Protein AF-A0A383A5C9-F1 (afdb_monomer)

Foldseek 3Di:
DVLQAAAEEEQALVVLVVVVVVVVVVLVVPDDAQPVDVVRNDDDQFDCLLRYANEDLLAALDDDPPPDDPDPVLVVLLVVLLVLVVQNRNDDDPVSVVVSQVSNLVSLVVNLVVCVVVVDDNVSSVLLSVDRSPPSRDHRHHDDCCSRPVDDQADQEAEDAWDFQDDDDPVVLVVCVVPPQLDAPSPGRVLSVLVSSLVRHGLNHYYHYKAFPVLVPDPSNVRSVVVCVVRHDPPDDDWAQQPPDPPDRGTID

Organism: NCBI:txid408172

pLDDT: mean 86.97, std 11.3, range [39.69, 98.12]

Secondary structure (DSSP, 8-state):
-GGGT--EEES-HHHHHHHHHHHHHHHHHTPPP-TTSGGGGPPPPPP-TTTEEEB-TT---PPP-TTSPPPHHHHHHHHHHHHHHHHHHH--SHHHHHHHHHHHHHHHHHHHHHHHHTT--HHHHHHHHH--TT-TT--BSS--HHHHHS--S-EEEEEE-PPSS----HHHHHHHHHH-TT--TT--HHHHHHHHHHHHEEEEEEEEE--BGGGGT-GGGHHHHHHHHHH--------B-TTSSTT--S-B-

Solvent-accessible surface area (backbone atoms only — not comparable to full-atom values): 14742 Å² total; per-residue (Å²): 120,67,88,83,70,66,73,47,76,35,68,45,38,66,59,44,52,52,48,52,53,52,50,52,53,51,55,60,73,70,56,64,81,32,86,93,36,78,74,34,50,58,74,81,83,67,50,55,49,64,37,44,44,35,16,31,76,88,30,64,74,78,78,73,79,91,79,67,76,82,52,67,70,52,58,51,49,53,54,52,45,44,52,40,51,57,49,34,26,70,42,84,46,73,67,54,39,49,51,32,53,50,52,48,51,52,50,36,46,54,46,22,55,50,38,39,72,73,67,43,57,61,68,62,25,46,53,60,39,67,56,52,65,83,47,71,81,50,60,35,83,38,35,49,51,43,85,61,65,63,39,80,72,47,30,67,63,36,76,47,71,53,58,78,73,50,85,72,56,72,68,54,50,51,49,39,65,76,72,39,83,57,58,48,97,83,51,56,38,37,60,55,46,52,58,50,39,58,72,44,27,22,101,87,31,44,74,48,62,49,39,67,48,58,57,82,71,43,76,82,29,46,50,48,49,50,47,44,63,75,77,48,77,90,87,78,86,60,81,39,55,72,69,77,43,93,96,44,96,55,41,35,50

InterPro domains:
  IPR002052 DNA methylase, N-6 adenine-specific, conserved site [PS00092] (158-164)
  IPR011639 Type II methyltransferase M.TaqI-like domain [PF07669] (4-243)
  IPR029063 S-adenosyl-L-methionine-dependent methyltransferase superfamily [G3DSA:3.40.50.150] (1-253)
  IPR029063 S-adenosyl-L-methionine-dependent methyltransferase superfamily [SSF53335] (2-252)
  IPR050953 N(4)/N(6)-adenine-specific DNA methyltransferase [PTHR33841] (1-253)

Structure (mmCIF, N/CA/C/O backbone):
data_AF-A0A383A5C9-F1
#
_entry.id   AF-A0A383A5C9-F1
#
loop_
_atom_site.group_PDB
_atom_site.id
_atom_site.type_symbol
_atom_site.label_atom_id
_atom_site.label_alt_id
_atom_site.label_comp_id
_atom_site.label_asym_id
_atom_site.label_entity_id
_atom_site.label_seq_id
_atom_site.pdbx_PDB_ins_code
_atom_site.Cartn_x
_atom_site.Cartn_y
_atom_site.Cartn_z
_atom_site.occupancy
_atom_site.B_iso_or_equiv
_atom_site.auth_seq_id
_atom_site.auth_comp_id
_atom_site.auth_asym_id
_atom_site.auth_atom_id
_atom_site.pdbx_PDB_model_num
ATOM 1 N N . MET A 1 1 ? 1.095 -9.887 -18.733 1.00 57.12 1 MET A N 1
ATOM 2 C CA . MET A 1 1 ? 0.085 -10.428 -17.800 1.00 57.12 1 MET A CA 1
ATOM 3 C C . MET A 1 1 ? 0.420 -10.029 -16.364 1.00 57.12 1 MET A C 1
ATOM 5 O O . MET A 1 1 ? -0.318 -9.226 -15.834 1.00 57.12 1 MET A O 1
ATOM 9 N N . ILE A 1 2 ? 1.577 -10.407 -15.799 1.00 68.31 2 ILE A N 1
ATOM 10 C CA . ILE A 1 2 ? 1.991 -10.043 -14.417 1.00 68.31 2 ILE A CA 1
ATOM 11 C C . ILE A 1 2 ? 1.990 -8.535 -14.096 1.00 68.31 2 ILE A C 1
ATOM 13 O O . ILE A 1 2 ? 1.705 -8.158 -12.964 1.00 68.31 2 ILE A O 1
ATOM 17 N N . GLN A 1 3 ? 2.297 -7.679 -15.076 1.00 67.12 3 GLN A N 1
ATOM 18 C CA . GLN A 1 3 ? 2.465 -6.231 -14.892 1.00 67.12 3 GLN A CA 1
ATOM 19 C C . GLN A 1 3 ? 1.302 -5.535 -14.168 1.00 67.12 3 GLN A C 1
ATOM 21 O O . GLN A 1 3 ? 1.528 -4.518 -13.530 1.00 67.12 3 GLN A O 1
ATOM 26 N N . ASN A 1 4 ? 0.083 -6.063 -14.245 1.00 76.62 4 ASN A N 1
AT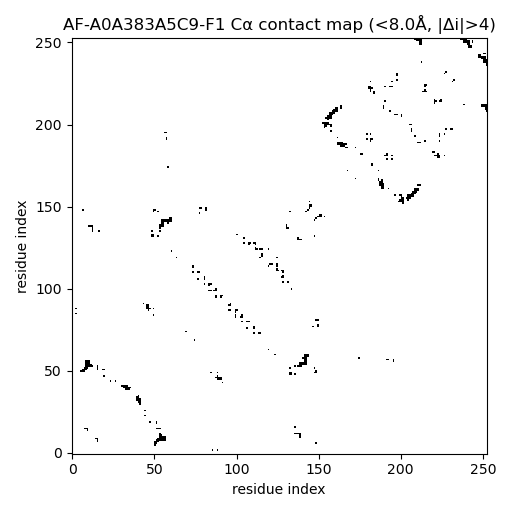OM 27 C CA . ASN A 1 4 ? -1.085 -5.439 -13.622 1.00 76.62 4 ASN A CA 1
ATOM 28 C C . ASN A 1 4 ? -1.718 -6.322 -12.538 1.00 76.62 4 ASN A C 1
ATOM 30 O O . ASN A 1 4 ? -2.847 -6.065 -12.144 1.00 76.62 4 ASN A O 1
ATOM 34 N N . CYS A 1 5 ? -1.034 -7.382 -12.096 1.00 85.56 5 CYS A N 1
ATOM 35 C CA . CYS A 1 5 ? -1.645 -8.411 -11.250 1.00 85.56 5 CYS A CA 1
ATOM 36 C C . CYS A 1 5 ? -1.139 -8.426 -9.810 1.00 85.56 5 CYS A C 1
ATOM 38 O O . CYS A 1 5 ? -1.870 -8.873 -8.936 1.00 85.56 5 CYS A O 1
ATOM 40 N N . LEU A 1 6 ? 0.103 -8.004 -9.556 1.00 90.75 6 LEU A N 1
ATOM 41 C CA . LEU A 1 6 ? 0.693 -8.110 -8.225 1.00 90.75 6 LEU A CA 1
ATOM 42 C C . LEU A 1 6 ? 1.395 -6.820 -7.830 1.00 90.75 6 LEU A C 1
ATOM 44 O O . LEU A 1 6 ? 2.295 -6.350 -8.526 1.00 90.75 6 LEU A O 1
ATOM 48 N N . PHE A 1 7 ? 0.994 -6.309 -6.674 1.00 93.75 7 PHE A N 1
ATOM 49 C CA . PHE A 1 7 ? 1.547 -5.129 -6.035 1.00 93.75 7 PHE A CA 1
ATOM 50 C C . PHE A 1 7 ? 1.803 -5.454 -4.567 1.00 93.75 7 PHE A C 1
ATOM 52 O O . PHE A 1 7 ? 1.142 -6.326 -4.002 1.00 93.75 7 PHE A O 1
ATOM 59 N N . GLY A 1 8 ? 2.769 -4.784 -3.950 1.00 94.12 8 GLY A N 1
ATOM 60 C CA . GLY A 1 8 ? 3.091 -5.020 -2.548 1.00 94.12 8 GLY A CA 1
ATOM 61 C C . GLY A 1 8 ? 3.542 -3.761 -1.836 1.00 94.12 8 GLY A C 1
ATOM 62 O O . GLY A 1 8 ? 4.232 -2.916 -2.408 1.00 94.12 8 GLY A O 1
ATOM 63 N N . VAL A 1 9 ? 3.157 -3.664 -0.571 1.00 95.12 9 VAL A N 1
ATOM 64 C CA . VAL A 1 9 ? 3.534 -2.578 0.324 1.00 95.12 9 VAL A CA 1
ATOM 65 C C . VAL A 1 9 ? 4.006 -3.156 1.649 1.00 95.12 9 VAL A C 1
ATOM 67 O O . VAL A 1 9 ? 3.385 -4.066 2.188 1.00 95.12 9 VAL A O 1
ATOM 70 N N . ASP A 1 10 ? 5.114 -2.631 2.157 1.00 95.56 10 ASP A N 1
ATOM 71 C CA . ASP A 1 10 ? 5.650 -2.956 3.475 1.00 95.56 10 ASP A CA 1
ATOM 72 C C . ASP A 1 10 ? 6.339 -1.713 4.047 1.00 95.56 10 ASP A C 1
ATOM 74 O O . ASP A 1 10 ? 6.849 -0.880 3.297 1.00 95.56 10 ASP A O 1
ATOM 78 N N . ILE A 1 11 ? 6.372 -1.570 5.368 1.00 93.44 11 ILE A N 1
ATOM 79 C CA . ILE A 1 11 ? 7.051 -0.445 6.020 1.00 93.44 11 ILE A CA 1
ATOM 80 C C . ILE A 1 11 ? 8.578 -0.628 6.049 1.00 93.44 11 ILE A C 1
ATOM 82 O O . ILE A 1 11 ? 9.323 0.336 6.216 1.00 93.44 11 ILE A O 1
ATOM 86 N N . GLN A 1 12 ? 9.068 -1.861 5.885 1.00 93.50 12 GLN A N 1
ATOM 87 C CA . GLN A 1 12 ? 10.482 -2.207 5.929 1.00 93.50 12 GLN A CA 1
ATOM 88 C C . GLN A 1 12 ? 11.069 -2.335 4.512 1.00 93.50 12 GLN A C 1
ATOM 90 O O . GLN A 1 12 ? 10.727 -3.274 3.784 1.00 93.50 12 GLN A O 1
ATOM 95 N N . PRO A 1 13 ? 12.056 -1.497 4.131 1.00 93.81 13 PRO A N 1
ATOM 96 C CA . PRO A 1 13 ? 12.705 -1.601 2.821 1.00 93.81 13 PRO A CA 1
ATOM 97 C C . PRO A 1 13 ? 13.293 -2.991 2.536 1.00 93.81 13 PRO A C 1
ATOM 99 O O . PRO A 1 13 ? 13.252 -3.486 1.410 1.00 93.81 13 PRO A O 1
ATOM 102 N N . ILE A 1 14 ? 13.814 -3.658 3.571 1.00 93.81 14 ILE A N 1
ATOM 103 C CA . ILE A 1 14 ? 14.421 -4.991 3.462 1.00 93.81 14 ILE A CA 1
ATOM 104 C C . ILE A 1 14 ? 13.382 -6.039 3.032 1.00 93.81 14 ILE A C 1
ATOM 106 O O . ILE A 1 14 ? 13.683 -6.868 2.171 1.00 93.81 14 ILE A O 1
ATOM 110 N N . ALA A 1 15 ? 12.160 -5.985 3.572 1.00 93.69 15 ALA A N 1
ATOM 111 C CA . ALA A 1 15 ? 11.083 -6.905 3.205 1.00 93.69 15 ALA A CA 1
ATOM 112 C C . ALA A 1 15 ? 10.703 -6.751 1.723 1.00 93.69 15 ALA A C 1
ATOM 114 O O . ALA A 1 15 ? 10.556 -7.748 1.007 1.00 93.69 15 ALA A O 1
ATOM 115 N N . ILE A 1 16 ? 10.662 -5.511 1.224 1.00 94.25 16 ILE A N 1
ATOM 116 C CA . ILE A 1 16 ? 10.448 -5.208 -0.196 1.00 94.25 16 ILE A CA 1
ATOM 117 C C . ILE A 1 16 ? 11.569 -5.780 -1.071 1.00 94.25 16 ILE A C 1
ATOM 119 O O . ILE A 1 16 ? 11.289 -6.413 -2.091 1.00 94.25 16 ILE A O 1
ATOM 123 N N . GLN A 1 17 ? 12.839 -5.630 -0.679 1.00 92.31 17 GLN A N 1
ATOM 124 C CA . GLN A 1 17 ? 13.957 -6.189 -1.453 1.00 92.31 17 GLN A CA 1
ATOM 125 C C . GLN A 1 17 ? 13.926 -7.720 -1.501 1.00 92.31 17 GLN A C 1
ATOM 127 O O . GLN A 1 17 ? 14.094 -8.305 -2.575 1.00 92.31 17 GLN A O 1
ATOM 132 N N . ILE A 1 18 ? 13.656 -8.379 -0.370 1.00 93.75 18 ILE A N 1
ATOM 133 C CA . ILE A 1 18 ? 13.509 -9.841 -0.311 1.00 93.75 18 ILE A CA 1
ATOM 134 C C . ILE A 1 18 ? 12.349 -10.290 -1.202 1.00 93.75 18 ILE A C 1
ATOM 136 O O . ILE A 1 18 ? 12.510 -11.226 -1.988 1.00 93.75 18 ILE A O 1
ATOM 140 N N . THR A 1 19 ? 11.210 -9.601 -1.129 1.00 93.25 19 THR A N 1
ATOM 141 C CA . THR A 1 19 ? 10.028 -9.889 -1.951 1.00 93.25 19 THR A CA 1
ATOM 142 C C . THR A 1 19 ? 10.356 -9.791 -3.435 1.00 93.25 19 THR A C 1
ATOM 144 O O . THR A 1 19 ? 10.072 -10.719 -4.189 1.00 93.25 19 THR A O 1
ATOM 147 N N . ARG A 1 20 ? 11.049 -8.730 -3.859 1.00 91.38 20 ARG A N 1
ATOM 148 C CA . ARG A 1 20 ? 11.484 -8.556 -5.253 1.00 91.38 20 ARG A CA 1
ATOM 149 C C . ARG A 1 20 ? 12.417 -9.672 -5.717 1.00 91.38 20 ARG A C 1
ATOM 151 O O . ARG A 1 20 ? 12.235 -10.191 -6.815 1.00 91.38 20 ARG A O 1
ATOM 158 N N . MET A 1 21 ? 13.395 -10.064 -4.898 1.00 92.06 21 MET A N 1
ATOM 159 C CA . MET A 1 21 ? 14.302 -11.171 -5.228 1.00 92.06 21 MET A CA 1
ATOM 160 C C . MET A 1 21 ? 13.557 -12.501 -5.346 1.00 92.06 21 MET A C 1
ATOM 162 O O . MET A 1 21 ? 13.754 -13.232 -6.316 1.00 92.06 21 MET A O 1
ATOM 166 N N . ARG A 1 22 ? 12.674 -12.806 -4.388 1.00 92.56 22 ARG A N 1
ATOM 167 C CA . ARG A 1 22 ? 11.843 -14.016 -4.415 1.00 92.56 22 ARG A CA 1
ATOM 168 C C . ARG A 1 22 ? 10.953 -14.043 -5.646 1.00 92.56 22 ARG A C 1
ATOM 170 O O . ARG A 1 22 ? 10.914 -15.056 -6.331 1.00 92.56 22 ARG A O 1
ATOM 177 N N . PHE A 1 23 ? 10.328 -12.917 -5.967 1.00 90.81 23 PHE A N 1
ATOM 178 C CA . PHE A 1 23 ? 9.489 -12.788 -7.146 1.00 90.81 23 PHE A CA 1
ATOM 179 C C . PHE A 1 23 ? 10.275 -13.005 -8.445 1.00 90.81 23 PHE A C 1
ATOM 181 O O . PHE A 1 23 ? 9.812 -13.727 -9.325 1.00 90.81 23 PHE A O 1
ATOM 188 N N . PHE A 1 24 ? 11.491 -12.457 -8.557 1.00 89.56 24 PHE A N 1
ATOM 189 C CA . PHE A 1 24 ? 12.365 -12.735 -9.700 1.00 89.56 24 PHE A CA 1
ATOM 190 C C . PHE A 1 24 ? 12.709 -14.217 -9.828 1.00 89.56 24 PHE A C 1
ATOM 192 O O . PHE A 1 24 ? 12.612 -14.757 -10.925 1.00 89.56 24 PHE A O 1
ATOM 199 N N . ILE A 1 25 ? 13.080 -14.879 -8.730 1.00 89.62 25 ILE A N 1
ATOM 200 C CA . ILE A 1 25 ? 13.402 -16.312 -8.744 1.00 89.62 25 ILE A CA 1
ATOM 201 C C . ILE A 1 25 ? 12.182 -17.126 -9.184 1.00 89.62 25 ILE A C 1
ATOM 203 O O . ILE A 1 25 ? 12.318 -17.961 -10.074 1.00 89.62 25 ILE A O 1
ATOM 207 N N . SER A 1 26 ? 10.997 -16.847 -8.634 1.00 89.62 26 SER A N 1
ATOM 208 C CA . SER A 1 26 ? 9.759 -17.520 -9.041 1.00 89.62 26 SER A CA 1
ATOM 209 C C . SER A 1 26 ? 9.464 -17.317 -10.528 1.00 89.62 26 SER A C 1
ATOM 211 O O . SER A 1 26 ? 9.201 -18.285 -11.232 1.00 89.62 26 SER A O 1
ATOM 213 N N . MET A 1 27 ? 9.611 -16.089 -11.044 1.00 86.81 27 MET A N 1
ATOM 214 C CA . MET A 1 27 ? 9.427 -15.823 -12.475 1.00 86.81 27 MET A CA 1
ATOM 215 C C . MET A 1 27 ? 10.409 -16.596 -13.358 1.00 86.81 27 MET A C 1
ATOM 217 O O . MET A 1 27 ? 10.030 -16.987 -14.454 1.00 86.81 27 MET A O 1
ATOM 221 N N . ILE A 1 28 ? 11.658 -16.796 -12.923 1.00 86.06 28 ILE A N 1
ATOM 222 C CA . ILE A 1 28 ? 12.642 -17.592 -13.675 1.00 86.06 28 ILE A CA 1
ATOM 223 C C . ILE A 1 28 ? 12.252 -19.071 -13.665 1.00 86.06 28 ILE A C 1
ATOM 225 O O . ILE A 1 28 ? 12.311 -19.714 -14.708 1.00 86.06 28 ILE A O 1
ATOM 229 N N . VAL A 1 29 ? 11.858 -19.604 -12.505 1.00 87.44 29 VAL A N 1
ATOM 230 C CA . VAL A 1 29 ? 11.463 -21.014 -12.350 1.00 87.44 29 VAL A CA 1
ATOM 231 C C . VAL A 1 29 ? 10.241 -21.352 -13.210 1.00 87.44 29 VAL A C 1
ATOM 233 O O . VAL A 1 29 ? 10.202 -22.424 -13.806 1.00 87.44 29 VAL A O 1
ATOM 236 N N . ASP A 1 30 ? 9.290 -20.425 -13.334 1.00 86.00 30 ASP A N 1
ATOM 237 C CA . ASP A 1 30 ? 8.069 -20.616 -14.125 1.00 86.00 30 ASP A CA 1
ATOM 238 C C . ASP A 1 30 ? 8.258 -20.378 -15.639 1.00 86.00 30 ASP A C 1
ATOM 240 O O . ASP A 1 30 ? 7.329 -20.608 -16.423 1.00 86.00 30 ASP A O 1
ATOM 244 N N . GLN A 1 31 ? 9.432 -19.912 -16.092 1.00 84.25 31 GLN A N 1
ATOM 245 C CA . GLN A 1 31 ? 9.673 -19.677 -17.519 1.00 84.25 31 GLN A CA 1
ATOM 246 C C . GLN A 1 31 ? 9.747 -20.992 -18.293 1.00 84.25 31 GLN A C 1
ATOM 248 O O . GLN A 1 31 ? 10.554 -21.877 -18.009 1.00 84.25 31 GLN A O 1
ATOM 253 N N . LYS A 1 32 ? 8.923 -21.091 -19.337 1.00 86.19 32 LYS A N 1
ATOM 254 C CA . LYS A 1 32 ? 8.962 -22.207 -20.281 1.00 86.19 32 LYS A CA 1
ATOM 255 C C . LYS A 1 32 ? 10.010 -21.934 -21.351 1.00 86.19 32 LYS A C 1
ATOM 257 O O . LYS A 1 32 ? 10.055 -20.844 -21.911 1.00 86.19 32 LYS A O 1
ATOM 262 N N . ILE A 1 33 ? 10.818 -22.948 -21.634 1.00 89.19 33 ILE A N 1
ATOM 263 C CA . ILE A 1 33 ? 11.819 -22.916 -22.698 1.00 89.19 33 ILE A CA 1
ATOM 264 C C . ILE A 1 33 ? 11.116 -23.244 -24.015 1.00 89.19 33 ILE A C 1
ATOM 266 O O . ILE A 1 33 ? 10.454 -24.276 -24.125 1.00 89.19 33 ILE A O 1
ATOM 270 N N . ASP A 1 34 ? 11.290 -22.378 -25.003 1.00 89.88 34 ASP A N 1
ATOM 271 C CA . ASP A 1 34 ? 10.839 -22.576 -26.374 1.00 89.88 34 ASP A CA 1
ATOM 272 C C . ASP A 1 34 ? 12.054 -22.562 -27.309 1.00 89.88 34 ASP A C 1
ATOM 274 O O . ASP A 1 34 ? 12.662 -21.522 -27.559 1.00 89.88 34 ASP A O 1
ATOM 278 N N . ILE A 1 35 ? 12.427 -23.744 -27.797 1.00 89.38 35 ILE A N 1
ATOM 279 C CA . ILE A 1 35 ? 13.648 -23.965 -28.584 1.00 89.38 35 ILE A CA 1
ATOM 280 C C . ILE A 1 35 ? 13.575 -23.253 -29.944 1.00 89.38 35 ILE A C 1
ATOM 282 O O . ILE A 1 35 ? 14.613 -22.872 -30.485 1.00 89.38 35 ILE A O 1
ATOM 286 N N . ASP A 1 36 ? 12.369 -23.026 -30.467 1.00 92.69 36 ASP A N 1
ATOM 287 C CA . ASP A 1 36 ? 12.157 -22.447 -31.795 1.00 92.69 36 ASP A CA 1
ATOM 288 C C . ASP A 1 36 ? 12.208 -20.908 -31.783 1.00 92.69 36 ASP A C 1
ATOM 290 O O . ASP A 1 36 ? 12.221 -20.270 -32.840 1.00 92.69 36 ASP A O 1
ATOM 294 N N . HIS A 1 37 ? 12.286 -20.290 -30.598 1.00 88.38 37 HIS A N 1
ATOM 295 C CA . HIS A 1 37 ? 12.333 -18.839 -30.437 1.00 88.38 37 HIS A CA 1
ATOM 296 C C . HIS A 1 37 ? 13.734 -18.310 -30.073 1.00 88.38 37 HIS A C 1
ATOM 298 O O . HIS A 1 37 ? 14.492 -18.945 -29.332 1.00 88.38 37 HIS A O 1
ATOM 304 N N . PRO A 1 38 ? 14.089 -17.085 -30.516 1.00 86.44 38 PRO A N 1
ATOM 305 C CA . PRO A 1 38 ? 15.301 -16.407 -30.065 1.00 86.44 38 PRO A CA 1
ATOM 306 C C . PRO A 1 38 ? 15.367 -16.323 -28.537 1.00 86.44 38 PRO A C 1
ATOM 308 O O . PRO A 1 38 ? 14.352 -16.091 -27.879 1.00 86.44 38 PRO A O 1
ATOM 311 N N . ASN A 1 39 ? 16.568 -16.482 -27.973 1.00 84.75 39 ASN A N 1
ATOM 312 C CA . ASN A 1 39 ? 16.775 -16.563 -26.522 1.00 84.75 39 ASN A CA 1
ATOM 313 C C . ASN A 1 39 ? 15.936 -17.669 -25.848 1.00 84.75 39 ASN A C 1
ATOM 315 O O . ASN A 1 39 ? 15.545 -17.529 -24.693 1.00 84.75 39 ASN A O 1
ATOM 319 N N . LEU A 1 40 ? 15.638 -18.753 -26.572 1.00 87.25 40 LEU A N 1
ATOM 320 C CA . LEU A 1 40 ? 14.852 -19.890 -26.090 1.00 87.25 40 LEU A CA 1
ATOM 321 C C . LEU A 1 40 ? 13.440 -19.507 -25.603 1.00 87.25 40 LEU A C 1
ATOM 323 O O . LEU A 1 40 ? 12.926 -20.095 -24.652 1.00 87.25 40 LEU A O 1
ATOM 327 N N . GLY A 1 41 ? 12.851 -18.451 -26.175 1.00 83.75 41 GLY A N 1
ATOM 328 C CA . GLY A 1 41 ? 11.568 -17.900 -25.724 1.00 83.75 41 GLY A CA 1
ATOM 329 C C . GLY A 1 41 ? 11.615 -17.227 -24.346 1.00 83.75 41 GLY A C 1
ATOM 330 O O . GLY A 1 41 ? 10.582 -16.774 -23.853 1.00 83.75 41 GLY A O 1
ATOM 331 N N . ILE A 1 42 ? 12.799 -17.116 -23.732 1.00 83.81 42 ILE A N 1
ATOM 332 C CA . ILE A 1 42 ? 12.970 -16.550 -22.395 1.00 83.81 42 ILE A CA 1
ATOM 333 C C . ILE A 1 42 ? 12.826 -15.032 -22.471 1.00 83.81 42 ILE A C 1
ATOM 335 O O . ILE A 1 42 ? 13.578 -14.334 -23.164 1.00 83.81 42 ILE A O 1
ATOM 339 N N . VAL A 1 43 ? 11.867 -14.504 -21.716 1.00 81.12 43 VAL A N 1
ATOM 340 C CA . VAL A 1 43 ? 11.592 -13.067 -21.660 1.00 81.12 43 VAL A CA 1
ATOM 341 C C . VAL A 1 43 ? 12.498 -12.415 -20.612 1.00 81.12 43 VAL A C 1
ATOM 343 O O . VAL A 1 43 ? 12.564 -12.913 -19.485 1.00 81.12 43 VAL A O 1
ATOM 346 N N . PRO A 1 44 ? 13.167 -11.287 -20.926 1.00 82.50 44 PRO A N 1
ATOM 347 C CA . PRO A 1 44 ? 13.937 -10.534 -19.942 1.00 82.50 44 PRO A CA 1
ATOM 348 C C . PRO A 1 44 ? 13.095 -10.137 -18.728 1.00 82.50 44 PRO A C 1
ATOM 350 O O . PRO A 1 44 ? 11.937 -9.740 -18.875 1.00 82.50 44 PRO A O 1
ATOM 353 N N . LEU A 1 45 ? 13.700 -10.190 -17.540 1.00 86.06 45 LEU A N 1
ATOM 354 C CA . LEU A 1 45 ? 13.017 -9.825 -16.302 1.00 86.06 45 LEU A CA 1
ATOM 355 C C . LEU A 1 45 ? 12.588 -8.347 -16.320 1.00 86.06 45 LEU A C 1
ATOM 357 O O . LEU A 1 45 ? 13.380 -7.484 -16.718 1.00 86.06 45 LEU A O 1
ATOM 361 N N . PRO A 1 46 ? 11.358 -8.043 -15.877 1.00 88.88 46 PRO A N 1
ATOM 362 C CA . PRO A 1 46 ? 10.867 -6.675 -15.810 1.00 88.88 46 PRO A CA 1
ATOM 363 C C . PRO A 1 46 ? 11.499 -5.892 -14.652 1.00 88.88 46 PRO A C 1
ATOM 365 O O . PRO A 1 46 ? 12.057 -6.464 -13.716 1.00 88.88 46 PRO A O 1
ATOM 368 N N . ASN A 1 47 ? 11.371 -4.565 -14.672 1.00 89.88 47 ASN A N 1
ATOM 369 C CA . ASN A 1 47 ? 11.723 -3.733 -13.520 1.00 89.88 47 ASN A CA 1
ATOM 370 C C . ASN A 1 47 ? 10.533 -3.632 -12.562 1.00 89.88 47 ASN A C 1
ATOM 372 O O . ASN A 1 47 ? 9.466 -3.175 -12.952 1.00 89.88 47 ASN A O 1
ATOM 376 N N . LEU A 1 48 ? 10.742 -4.010 -11.301 1.00 89.25 48 LEU A N 1
ATOM 377 C CA . LEU A 1 48 ? 9.686 -4.101 -10.285 1.00 89.25 48 LEU A CA 1
ATOM 378 C C . LEU A 1 48 ? 9.688 -2.942 -9.277 1.00 89.25 48 LEU A C 1
ATOM 380 O O . LEU A 1 48 ? 8.959 -3.000 -8.292 1.00 89.25 48 LEU A O 1
ATOM 384 N N . ASP A 1 49 ? 10.520 -1.911 -9.481 1.00 89.31 49 ASP A N 1
ATOM 385 C CA . ASP A 1 49 ? 10.673 -0.806 -8.514 1.00 89.31 49 ASP A CA 1
ATOM 386 C C . ASP A 1 49 ? 9.341 -0.092 -8.216 1.00 89.31 49 ASP A C 1
ATOM 388 O O . ASP A 1 49 ? 9.140 0.404 -7.119 1.00 89.31 49 ASP A O 1
ATOM 392 N N . THR A 1 50 ? 8.414 -0.072 -9.176 1.00 89.19 50 THR A N 1
ATOM 393 C CA . THR A 1 50 ? 7.106 0.589 -9.045 1.00 89.19 50 THR A CA 1
ATOM 394 C C . THR A 1 50 ? 5.985 -0.340 -8.573 1.00 89.19 50 THR A C 1
ATOM 396 O O . THR A 1 50 ? 4.868 0.124 -8.384 1.00 89.19 50 THR A O 1
ATOM 399 N N . HIS A 1 51 ? 6.250 -1.642 -8.421 1.00 91.31 51 HIS A N 1
ATOM 400 C CA . HIS A 1 51 ? 5.249 -2.653 -8.040 1.00 91.31 51 HIS A CA 1
ATOM 401 C C . HIS A 1 51 ? 5.322 -3.026 -6.567 1.00 91.31 51 HIS A C 1
ATOM 403 O O . HIS A 1 51 ? 4.316 -3.406 -5.978 1.00 91.31 51 HIS A O 1
ATOM 409 N N . PHE A 1 52 ? 6.506 -2.902 -5.974 1.00 92.75 52 PHE A N 1
ATOM 410 C CA . PHE A 1 52 ? 6.729 -3.145 -4.558 1.00 92.75 52 PHE A CA 1
ATOM 411 C C . PHE A 1 52 ? 7.297 -1.879 -3.933 1.00 92.75 52 PHE A C 1
ATOM 413 O O . PHE A 1 52 ? 8.414 -1.480 -4.265 1.00 92.75 52 PHE A O 1
ATOM 420 N N . VAL A 1 53 ? 6.519 -1.245 -3.062 1.00 92.88 53 VAL A N 1
ATOM 421 C CA . VAL A 1 53 ? 6.822 0.079 -2.512 1.00 92.88 53 VAL A CA 1
ATOM 422 C C . VAL A 1 53 ? 6.986 0.003 -1.006 1.00 92.88 53 VAL A C 1
ATOM 424 O O . VAL A 1 53 ? 6.245 -0.698 -0.320 1.00 92.88 53 VAL A O 1
ATOM 427 N N . THR A 1 54 ? 7.955 0.746 -0.486 1.00 94.44 54 THR A N 1
ATOM 428 C CA . THR A 1 54 ? 8.122 0.874 0.958 1.00 94.44 54 THR A CA 1
ATOM 429 C C . THR A 1 54 ? 7.256 2.024 1.462 1.00 94.44 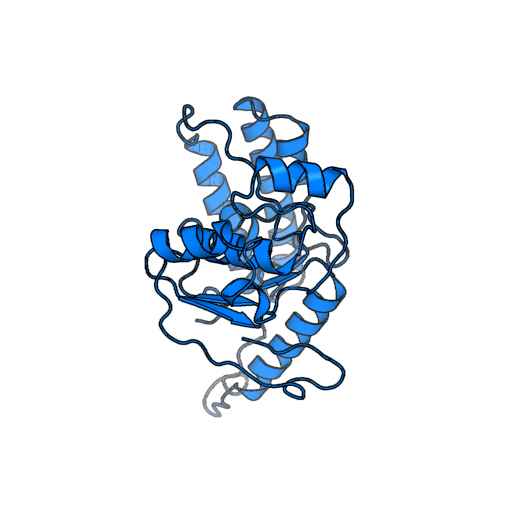54 THR A C 1
ATOM 431 O O . THR A 1 54 ? 7.526 3.185 1.135 1.00 94.44 54 THR A O 1
ATOM 434 N N . ALA A 1 55 ? 6.207 1.724 2.223 1.00 94.00 55 ALA A N 1
ATOM 435 C CA . ALA A 1 55 ? 5.247 2.718 2.686 1.00 94.00 55 ALA A CA 1
ATOM 436 C C . ALA A 1 55 ? 4.484 2.274 3.943 1.00 94.00 55 ALA A C 1
ATOM 438 O O . ALA A 1 55 ? 4.272 1.084 4.181 1.00 94.00 55 ALA A O 1
ATOM 439 N N . ASN A 1 56 ? 4.008 3.244 4.725 1.00 93.81 56 ASN A N 1
ATOM 440 C CA . ASN A 1 56 ? 3.058 2.989 5.804 1.00 93.81 56 ASN A CA 1
ATOM 441 C C . ASN A 1 56 ? 1.645 2.772 5.236 1.00 93.81 56 ASN A C 1
ATOM 443 O O . ASN A 1 56 ? 0.935 3.727 4.925 1.00 93.81 56 ASN A O 1
ATOM 447 N N . ALA A 1 57 ? 1.229 1.507 5.141 1.00 94.75 57 ALA A N 1
ATOM 448 C CA . ALA A 1 57 ? -0.072 1.112 4.598 1.00 94.75 57 ALA A CA 1
ATOM 449 C C . ALA A 1 57 ? -1.282 1.659 5.383 1.00 94.75 57 ALA A C 1
ATOM 451 O O . ALA A 1 57 ? -2.360 1.812 4.804 1.00 94.75 57 ALA A O 1
ATOM 452 N N . LEU A 1 58 ? -1.117 1.960 6.678 1.00 94.56 58 LEU A N 1
ATOM 453 C CA . LEU A 1 58 ? -2.199 2.432 7.548 1.00 94.56 58 LEU A CA 1
ATOM 454 C C . LEU A 1 58 ? -2.496 3.928 7.402 1.00 94.56 58 LEU A C 1
ATOM 456 O O . LEU A 1 58 ? -3.525 4.384 7.894 1.00 94.56 58 LEU A O 1
ATOM 460 N N . VAL A 1 59 ? -1.617 4.704 6.771 1.00 91.75 59 VAL A N 1
ATOM 461 C CA . VAL A 1 59 ? -1.813 6.149 6.612 1.00 91.75 59 VAL A CA 1
ATOM 462 C C . VAL A 1 59 ? -2.222 6.432 5.176 1.00 91.75 59 VAL A C 1
ATOM 464 O O . VAL A 1 59 ? -1.438 6.234 4.253 1.00 91.75 59 VAL A O 1
ATOM 467 N N . SER A 1 60 ? -3.447 6.902 4.985 1.00 86.62 60 SER A N 1
ATOM 468 C CA . SER A 1 60 ? -3.945 7.378 3.693 1.00 86.62 60 SER A CA 1
ATOM 469 C C . SER A 1 60 ? -3.520 8.827 3.466 1.00 86.62 60 SER A C 1
ATOM 471 O O . SER A 1 60 ? -3.468 9.615 4.412 1.00 86.62 60 SER A O 1
ATOM 473 N N . LEU A 1 61 ? -3.281 9.207 2.210 1.00 77.38 61 LEU A N 1
ATOM 474 C CA . LEU A 1 61 ? -3.354 10.616 1.828 1.00 77.38 61 LEU A CA 1
ATOM 475 C C . LEU A 1 61 ? -4.825 11.037 1.934 1.00 77.38 61 LEU A C 1
ATOM 477 O O . LEU A 1 61 ? -5.658 10.527 1.196 1.00 77.38 61 LEU A O 1
ATOM 481 N N . GLU A 1 62 ? -5.156 11.899 2.895 1.00 64.31 62 GLU A N 1
ATOM 482 C CA . GLU A 1 62 ? -6.511 12.445 3.034 1.00 64.31 62 GLU A CA 1
ATOM 483 C C . GLU A 1 62 ? -6.958 13.107 1.718 1.00 64.31 62 GLU A C 1
ATOM 485 O O . GLU A 1 62 ? -6.238 13.951 1.174 1.00 64.31 62 GLU A O 1
ATOM 490 N N . GLU A 1 63 ? -8.153 12.762 1.232 1.00 52.47 63 GLU A N 1
ATOM 491 C CA . GLU A 1 63 ? -8.846 13.571 0.231 1.00 52.47 63 GLU A CA 1
ATOM 492 C C . GLU A 1 63 ? -9.222 14.904 0.897 1.00 52.47 63 GLU A C 1
ATOM 494 O O . GLU A 1 63 ? -9.860 14.921 1.949 1.00 52.47 63 GLU A O 1
ATOM 499 N N . HIS A 1 64 ? -8.815 16.040 0.323 1.00 46.44 64 HIS A N 1
ATOM 500 C CA . HIS A 1 64 ? -9.518 17.286 0.628 1.00 46.44 64 HIS A CA 1
ATOM 501 C C . HIS A 1 64 ? -10.987 17.121 0.234 1.00 46.44 64 HIS A C 1
ATOM 503 O O . HIS A 1 64 ? -11.268 16.525 -0.808 1.00 46.44 64 HIS A O 1
ATOM 509 N N . ASP A 1 65 ? -11.885 17.652 1.071 1.00 39.69 65 ASP A N 1
ATOM 510 C CA . ASP A 1 65 ? -13.331 17.656 0.856 1.00 39.69 65 ASP A CA 1
ATOM 511 C C . ASP A 1 65 ? -13.666 17.852 -0.628 1.00 39.69 65 ASP A C 1
ATOM 513 O O . ASP A 1 65 ? -13.233 18.812 -1.271 1.00 39.69 65 ASP A O 1
ATOM 517 N N . GLN A 1 66 ? -14.432 16.892 -1.145 1.00 41.72 66 GLN A N 1
ATOM 518 C CA . GLN A 1 66 ? -14.838 16.665 -2.533 1.00 41.72 66 GLN A CA 1
ATOM 519 C C . GLN A 1 66 ? -15.726 17.786 -3.118 1.00 41.72 66 GLN A C 1
ATOM 521 O O . GLN A 1 66 ? -16.788 17.530 -3.683 1.00 41.72 66 GLN A O 1
ATOM 526 N N . LEU A 1 67 ? -15.319 19.048 -2.996 1.00 39.81 67 LEU A N 1
ATOM 527 C CA . LEU A 1 67 ? -15.969 20.196 -3.639 1.00 39.81 67 LEU A CA 1
ATOM 528 C C . LEU A 1 67 ? -15.182 20.732 -4.841 1.00 39.81 67 LEU A C 1
ATOM 530 O O . LEU A 1 67 ? -15.724 21.516 -5.619 1.00 39.81 67 LEU A O 1
ATOM 534 N N . SER A 1 68 ? -13.952 20.262 -5.050 1.00 47.19 68 SER A N 1
ATOM 535 C CA . SER A 1 68 ? -13.164 20.575 -6.241 1.00 47.19 68 SER A CA 1
ATOM 536 C C . SER A 1 68 ? -13.200 19.387 -7.197 1.00 47.19 68 SER A C 1
ATOM 538 O O . SER A 1 68 ? -12.666 18.320 -6.899 1.00 47.19 68 SER A O 1
ATOM 540 N N . LEU A 1 69 ? -13.847 19.560 -8.353 1.00 49.94 69 LEU A N 1
ATOM 541 C CA . LEU A 1 69 ? -13.736 18.617 -9.469 1.00 49.94 69 LEU A CA 1
ATOM 542 C C . LEU A 1 69 ? -12.247 18.335 -9.735 1.00 49.94 69 LEU A C 1
ATOM 544 O O . LEU A 1 69 ? -11.467 19.291 -9.743 1.00 49.94 69 LEU A O 1
ATOM 548 N N . PRO A 1 70 ? -11.838 17.073 -9.973 1.00 56.03 70 PRO A N 1
ATOM 549 C CA . PRO A 1 70 ? -10.453 16.776 -10.302 1.00 56.03 70 PRO A CA 1
ATOM 550 C C . PRO A 1 70 ? -10.044 17.622 -11.506 1.00 56.03 70 PRO A C 1
ATOM 552 O O . PRO A 1 70 ? -10.634 17.515 -12.584 1.00 56.03 70 PRO A O 1
ATOM 555 N N . HIS A 1 71 ? -9.058 18.498 -11.307 1.00 68.25 71 HIS A N 1
ATOM 556 C CA . HIS A 1 71 ? -8.559 19.353 -12.370 1.00 68.25 71 HIS A CA 1
ATOM 557 C C . HIS A 1 71 ? -8.098 18.449 -13.520 1.00 68.25 71 HIS A C 1
ATOM 559 O O . HIS A 1 71 ? -7.220 17.603 -13.339 1.00 68.25 71 HIS A O 1
ATOM 565 N N . GLU A 1 72 ? -8.665 18.629 -14.717 1.00 72.31 72 GLU A N 1
ATOM 566 C CA . GLU A 1 72 ? -8.370 17.796 -15.898 1.00 72.31 72 GLU A CA 1
ATOM 567 C C . GLU A 1 72 ? -6.851 17.699 -16.166 1.00 72.31 72 GLU A C 1
ATOM 569 O O . GLU A 1 72 ? -6.330 16.671 -16.604 1.00 72.31 72 GLU A O 1
ATOM 574 N N . GLY A 1 73 ? -6.111 18.756 -15.809 1.00 80.94 73 GLY A N 1
ATOM 575 C CA . GLY A 1 73 ? -4.652 18.804 -15.869 1.00 80.94 73 GLY A CA 1
ATOM 576 C C . GLY A 1 73 ? -3.935 17.831 -14.925 1.00 80.94 73 GLY A C 1
ATOM 577 O O . GLY A 1 73 ? -2.934 17.244 -15.332 1.00 80.94 73 GLY A O 1
ATOM 578 N N . ILE A 1 74 ? -4.430 17.627 -13.701 1.00 82.50 74 ILE A N 1
ATOM 579 C CA . ILE A 1 74 ? -3.845 16.696 -12.723 1.00 82.50 74 ILE A CA 1
ATOM 580 C C . ILE A 1 74 ? -4.087 15.256 -13.178 1.00 82.50 74 ILE A C 1
ATOM 582 O O . ILE A 1 74 ? -3.139 14.479 -13.294 1.00 82.50 74 ILE A O 1
ATOM 586 N N . GLN A 1 75 ? -5.324 14.933 -13.560 1.00 82.94 75 GLN A N 1
ATOM 587 C CA . GLN A 1 75 ? -5.682 13.588 -14.011 1.00 82.94 75 GLN A CA 1
ATOM 588 C C . GLN A 1 75 ? -4.930 13.183 -15.287 1.00 82.94 75 GLN A C 1
ATOM 590 O O . GLN A 1 75 ? -4.496 12.040 -15.449 1.00 82.94 75 GLN A O 1
ATOM 595 N N . LYS A 1 76 ? -4.713 14.129 -16.207 1.00 88.56 76 LYS A N 1
ATOM 596 C CA . LYS A 1 76 ? -3.872 13.892 -17.384 1.00 88.56 76 LYS A CA 1
ATOM 597 C C . LYS A 1 76 ? -2.436 13.533 -16.989 1.00 88.56 76 LYS A C 1
ATOM 599 O O . LYS A 1 76 ? -1.894 12.563 -17.514 1.00 88.56 76 LYS A O 1
ATOM 604 N N . LYS A 1 77 ? -1.841 14.266 -16.044 1.00 89.19 77 LYS A N 1
ATOM 605 C CA . LYS A 1 77 ? -0.474 14.002 -15.570 1.00 89.19 77 LYS A CA 1
ATOM 606 C C . LYS A 1 77 ? -0.358 12.689 -14.803 1.00 89.19 77 LYS A C 1
ATOM 608 O O . LYS A 1 77 ? 0.631 11.990 -14.966 1.00 89.19 77 LYS A O 1
ATOM 613 N N . GLU A 1 78 ? -1.358 12.304 -14.022 1.00 86.62 78 GLU A N 1
ATOM 614 C CA . GLU A 1 78 ? -1.395 10.983 -13.376 1.00 86.62 78 GLU A CA 1
ATOM 615 C C . GLU A 1 78 ? -1.403 9.845 -14.401 1.00 86.62 78 GLU A C 1
ATOM 617 O O . GLU A 1 78 ? -0.656 8.874 -14.271 1.00 86.62 78 GLU A O 1
ATOM 622 N N . ASN A 1 79 ? -2.192 9.987 -15.468 1.00 88.88 79 ASN A N 1
ATOM 623 C CA . ASN A 1 79 ? -2.212 9.021 -16.564 1.00 88.88 79 ASN A CA 1
ATOM 624 C C . ASN A 1 79 ? -0.869 8.963 -17.306 1.00 88.88 79 ASN A C 1
ATOM 626 O O . ASN A 1 79 ? -0.402 7.879 -17.665 1.00 88.88 79 ASN A O 1
ATOM 630 N N . ASP A 1 80 ? -0.220 10.108 -17.514 1.00 91.69 80 ASP A N 1
ATOM 631 C CA . ASP A 1 80 ? 1.118 10.158 -18.103 1.00 91.69 80 ASP A CA 1
ATOM 632 C C . ASP A 1 80 ? 2.164 9.511 -17.174 1.00 91.69 80 ASP A C 1
ATOM 634 O O . ASP A 1 80 ? 3.026 8.764 -17.643 1.00 91.69 80 ASP A O 1
ATOM 638 N N . LEU A 1 81 ? 2.039 9.688 -15.854 1.00 89.88 81 LEU A N 1
ATOM 639 C CA . LEU A 1 81 ? 2.896 9.052 -14.850 1.00 89.88 81 LEU A CA 1
ATOM 640 C C . LEU A 1 81 ? 2.752 7.532 -14.891 1.00 89.88 81 LEU A C 1
ATOM 642 O O . LEU A 1 81 ? 3.752 6.811 -14.917 1.00 89.88 81 LEU A O 1
ATOM 646 N N . LYS A 1 82 ? 1.513 7.039 -14.984 1.00 89.62 82 LYS A N 1
ATOM 647 C CA . LYS A 1 82 ? 1.220 5.614 -15.159 1.00 89.62 82 LYS A CA 1
ATOM 648 C C . LYS A 1 82 ? 1.907 5.053 -16.406 1.00 89.62 82 LYS A C 1
ATOM 650 O O . LYS A 1 82 ? 2.631 4.065 -16.308 1.00 89.62 82 LYS A O 1
ATOM 655 N N . ARG A 1 83 ? 1.783 5.728 -17.553 1.00 91.75 83 ARG A N 1
ATOM 656 C CA . ARG A 1 83 ? 2.443 5.321 -18.810 1.00 91.75 83 ARG A CA 1
ATOM 657 C C . ARG A 1 83 ? 3.966 5.296 -18.694 1.00 91.75 83 ARG A C 1
ATOM 659 O O . ARG A 1 83 ? 4.607 4.381 -19.210 1.00 91.75 83 ARG A O 1
ATOM 666 N N . ILE A 1 84 ? 4.565 6.273 -18.010 1.00 93.31 84 ILE A N 1
ATOM 667 C CA . ILE A 1 84 ? 6.017 6.304 -17.771 1.00 93.31 84 ILE A CA 1
ATOM 668 C C . ILE A 1 84 ? 6.452 5.097 -16.937 1.00 93.31 84 ILE A C 1
ATOM 670 O O . ILE A 1 84 ? 7.463 4.468 -17.257 1.00 93.31 84 ILE A O 1
ATOM 674 N N . ARG A 1 85 ? 5.689 4.734 -15.901 1.00 91.31 85 ARG A N 1
ATOM 675 C CA . ARG A 1 85 ? 5.983 3.571 -15.048 1.00 91.31 85 ARG A CA 1
ATOM 676 C C . ARG A 1 85 ? 5.790 2.246 -15.781 1.00 91.31 85 ARG A C 1
ATOM 678 O O . ARG A 1 85 ? 6.629 1.359 -15.654 1.00 91.31 85 ARG A O 1
ATOM 685 N N . GLU A 1 86 ? 4.774 2.131 -16.632 1.00 90.81 86 GLU A N 1
ATOM 686 C CA . GLU A 1 86 ? 4.599 0.982 -17.533 1.00 90.81 86 GLU A CA 1
ATOM 687 C C . GLU A 1 86 ? 5.775 0.850 -18.515 1.00 90.81 86 GLU A C 1
ATOM 689 O O . GLU A 1 86 ? 6.320 -0.237 -18.730 1.00 90.81 86 GLU A O 1
ATOM 694 N N . ARG A 1 87 ? 6.243 1.974 -19.066 1.00 92.62 87 ARG A N 1
ATOM 695 C CA . ARG A 1 87 ? 7.440 2.002 -19.912 1.00 92.62 87 ARG A CA 1
ATOM 696 C C . ARG A 1 87 ? 8.684 1.595 -19.124 1.00 92.62 87 ARG A C 1
ATOM 698 O O . ARG A 1 87 ? 9.474 0.796 -19.623 1.00 92.62 87 ARG A O 1
ATOM 705 N N . TYR A 1 88 ? 8.837 2.074 -17.888 1.00 93.12 88 TYR A N 1
ATOM 706 C CA . TYR A 1 88 ? 9.932 1.686 -16.998 1.00 93.12 88 TYR A CA 1
ATOM 707 C C . TYR A 1 88 ? 9.923 0.185 -16.691 1.00 93.12 88 TYR A C 1
ATOM 709 O O . TYR A 1 88 ? 10.974 -0.449 -16.754 1.00 93.12 88 TYR A O 1
ATOM 717 N N . PHE A 1 89 ? 8.757 -0.411 -16.434 1.00 90.19 89 PHE A N 1
ATOM 718 C CA . PHE A 1 89 ? 8.615 -1.850 -16.189 1.00 90.19 89 PHE A CA 1
ATOM 719 C C . PHE A 1 89 ? 9.247 -2.688 -17.312 1.00 90.19 89 PHE A C 1
ATOM 721 O O . PHE A 1 89 ? 9.975 -3.643 -17.047 1.00 90.19 89 PHE A O 1
ATOM 728 N N . SER A 1 90 ? 9.051 -2.273 -18.568 1.00 89.75 90 SER A N 1
ATOM 729 C CA . SER A 1 90 ? 9.594 -2.942 -19.761 1.00 89.75 90 SER A CA 1
ATOM 730 C C . SER A 1 90 ? 10.995 -2.469 -20.197 1.00 89.75 90 SER A C 1
ATOM 732 O O . SER A 1 90 ? 11.581 -3.036 -21.125 1.00 89.75 90 SER A O 1
ATOM 734 N N . ALA A 1 91 ? 11.559 -1.446 -19.544 1.00 91.31 91 ALA A N 1
ATOM 735 C CA . ALA A 1 91 ? 12.806 -0.799 -19.945 1.00 91.31 91 ALA A CA 1
ATOM 736 C C . ALA A 1 91 ? 14.031 -1.717 -19.783 1.00 91.31 91 ALA A C 1
ATOM 738 O O . ALA A 1 91 ? 14.348 -2.196 -18.691 1.00 91.31 91 ALA A O 1
ATOM 739 N N . ARG A 1 92 ? 14.780 -1.920 -20.872 1.00 88.00 92 ARG A N 1
ATOM 740 C CA . ARG A 1 92 ? 15.915 -2.864 -20.909 1.00 88.00 92 ARG A CA 1
ATOM 741 C C . ARG A 1 92 ? 17.274 -2.191 -20.762 1.00 88.00 92 ARG A C 1
ATOM 743 O O . ARG A 1 92 ? 18.189 -2.776 -20.193 1.00 88.00 92 ARG A O 1
ATOM 750 N N . THR A 1 93 ? 17.416 -0.961 -21.250 1.00 91.06 93 THR A N 1
ATOM 751 C CA . THR A 1 93 ? 18.715 -0.274 -21.289 1.00 91.06 93 THR A CA 1
ATOM 752 C C . THR A 1 93 ? 18.865 0.704 -20.124 1.00 91.06 93 THR A C 1
ATOM 754 O O . THR A 1 93 ? 17.877 1.335 -19.736 1.00 91.06 93 THR A O 1
ATOM 757 N N . PRO A 1 94 ? 20.086 0.919 -19.597 1.00 91.75 94 PRO A N 1
ATOM 758 C CA . PRO A 1 94 ? 20.332 1.944 -18.582 1.00 91.75 94 PRO A CA 1
ATOM 759 C C . PRO A 1 94 ? 19.848 3.339 -19.002 1.00 91.75 94 PRO A C 1
ATOM 761 O O . PRO A 1 94 ? 19.283 4.059 -18.184 1.00 91.75 94 PRO A O 1
ATOM 764 N N . ALA A 1 95 ? 19.997 3.692 -20.284 1.00 94.81 95 ALA A N 1
ATOM 765 C CA . ALA A 1 95 ? 19.520 4.960 -20.833 1.00 94.81 95 ALA A CA 1
ATOM 766 C C . ALA A 1 95 ? 17.989 5.090 -20.748 1.00 94.81 95 ALA A C 1
ATOM 768 O O . ALA A 1 95 ? 17.495 6.084 -20.226 1.00 94.81 95 ALA A O 1
ATOM 769 N N . SER A 1 96 ? 17.240 4.063 -21.175 1.00 94.06 96 SER A N 1
ATOM 770 C CA . SER A 1 96 ? 15.768 4.065 -21.095 1.00 94.06 96 SER A CA 1
ATOM 771 C C . SER A 1 96 ? 15.258 4.120 -19.652 1.00 94.06 96 SER A C 1
ATOM 773 O O . SER A 1 96 ? 14.314 4.851 -19.356 1.00 94.06 96 SER A O 1
ATOM 775 N N . LYS A 1 97 ? 15.924 3.411 -18.729 1.00 93.69 97 LYS A N 1
ATOM 776 C CA . LYS A 1 97 ? 15.619 3.466 -17.293 1.00 93.69 97 LYS A CA 1
ATOM 777 C C . LYS A 1 97 ? 15.863 4.864 -16.734 1.00 93.69 97 LYS A C 1
ATOM 779 O O . LYS A 1 97 ? 15.006 5.389 -16.032 1.00 93.69 97 LYS A O 1
ATOM 784 N N . LYS A 1 98 ? 17.007 5.473 -17.061 1.00 95.25 98 LYS A N 1
ATOM 785 C CA . LYS A 1 98 ? 17.358 6.830 -16.624 1.00 95.25 98 LYS A CA 1
ATOM 786 C C . LYS A 1 98 ? 16.352 7.863 -17.138 1.00 95.25 98 LYS A C 1
ATOM 788 O O . LYS A 1 98 ? 15.904 8.684 -16.346 1.00 95.25 98 LYS A O 1
ATOM 793 N N . ASP A 1 99 ? 15.963 7.775 -18.410 1.00 96.00 99 ASP A N 1
ATOM 794 C CA . ASP A 1 99 ? 14.956 8.659 -19.010 1.00 96.00 99 ASP A CA 1
ATOM 795 C C . ASP A 1 99 ? 13.604 8.547 -18.292 1.00 96.00 99 ASP A C 1
ATOM 797 O O . ASP A 1 99 ? 13.058 9.547 -17.839 1.00 96.00 99 ASP A O 1
ATOM 801 N N . CYS A 1 100 ? 13.099 7.327 -18.073 1.00 95.50 100 CYS A N 1
ATOM 802 C CA . CYS A 1 100 ? 11.844 7.134 -17.340 1.00 95.50 100 CYS A CA 1
ATOM 803 C C . CYS A 1 100 ? 11.910 7.675 -15.904 1.00 95.50 100 CYS A C 1
ATOM 805 O O . CYS A 1 100 ? 10.962 8.312 -15.461 1.00 95.50 100 CYS A O 1
ATOM 807 N N . ARG A 1 101 ? 13.022 7.462 -15.185 1.00 94.25 101 ARG A N 1
ATOM 808 C CA . ARG A 1 101 ? 13.204 7.992 -13.821 1.00 94.25 101 ARG A CA 1
ATOM 809 C C . ARG A 1 101 ? 13.195 9.519 -13.798 1.00 94.25 101 ARG A C 1
ATOM 811 O O . ARG A 1 101 ? 12.617 10.112 -12.894 1.00 94.25 101 ARG A O 1
ATOM 818 N N . GLN A 1 102 ? 13.824 10.147 -14.789 1.00 94.94 102 GLN A N 1
ATOM 819 C CA . GLN A 1 102 ? 13.845 11.601 -14.916 1.00 94.94 102 GLN A CA 1
ATOM 820 C C . GLN A 1 102 ? 12.455 12.155 -15.244 1.00 94.94 102 GLN A C 1
ATOM 822 O O . GLN A 1 102 ? 12.031 13.123 -14.621 1.00 94.94 102 GLN A O 1
ATOM 827 N N . GLN A 1 103 ? 11.729 11.531 -16.174 1.00 94.81 103 GLN A N 1
ATOM 828 C CA . GLN A 1 103 ? 10.367 11.943 -16.520 1.00 94.81 103 GLN A CA 1
ATOM 829 C C . GLN A 1 103 ? 9.391 11.760 -15.349 1.00 94.81 103 GLN A C 1
ATOM 831 O O . GLN A 1 103 ? 8.612 12.666 -15.073 1.00 94.81 103 GLN A O 1
ATOM 836 N N . ASP A 1 104 ? 9.470 10.639 -14.623 1.00 93.50 104 ASP A N 1
ATOM 837 C CA . ASP A 1 104 ? 8.666 10.396 -13.416 1.00 93.50 104 ASP A CA 1
ATOM 838 C C . ASP A 1 104 ? 8.940 11.459 -12.338 1.00 93.50 104 ASP A C 1
ATOM 840 O O . ASP A 1 104 ? 7.999 12.000 -11.760 1.00 93.50 104 ASP A O 1
ATOM 844 N N . PHE A 1 105 ? 10.208 11.828 -12.121 1.00 92.00 105 PHE A N 1
ATOM 845 C CA . PHE A 1 105 ? 10.580 12.896 -11.189 1.00 92.00 105 PHE A CA 1
ATOM 846 C C . PHE A 1 105 ? 9.995 14.260 -11.584 1.00 92.00 105 PHE A C 1
ATOM 848 O O . PHE A 1 105 ? 9.402 14.937 -10.745 1.00 92.00 105 PHE A O 1
ATOM 855 N N . LEU A 1 106 ? 10.138 14.663 -12.852 1.00 93.06 106 LEU A N 1
ATOM 856 C CA . LEU A 1 106 ? 9.596 15.935 -13.342 1.00 93.06 106 LEU A CA 1
ATOM 857 C C . LEU A 1 106 ? 8.076 15.983 -13.174 1.00 93.06 106 LEU A C 1
ATOM 859 O O . LEU A 1 106 ? 7.541 16.941 -12.622 1.00 93.06 106 LEU A O 1
ATOM 863 N N . LEU A 1 107 ? 7.392 14.914 -13.574 1.00 91.50 107 LEU A N 1
ATOM 864 C CA . LEU A 1 107 ? 5.940 14.854 -13.548 1.00 91.50 107 LEU A CA 1
ATOM 865 C C . LEU A 1 107 ? 5.379 14.835 -12.120 1.00 91.50 107 LEU A C 1
ATOM 867 O O . LEU A 1 107 ? 4.366 15.480 -11.864 1.00 91.50 107 LEU A O 1
ATOM 871 N N . ARG A 1 108 ? 6.052 14.171 -11.169 1.00 89.75 108 ARG A N 1
ATOM 872 C CA . ARG A 1 108 ? 5.698 14.239 -9.739 1.00 89.75 108 ARG A CA 1
ATOM 873 C C . ARG A 1 108 ? 5.798 15.657 -9.179 1.00 89.75 108 ARG A C 1
ATOM 875 O O . ARG A 1 108 ? 4.905 16.070 -8.443 1.00 89.75 108 ARG A O 1
ATOM 882 N N . ASN A 1 109 ? 6.842 16.403 -9.539 1.00 89.75 109 ASN A N 1
ATOM 883 C CA . ASN A 1 109 ? 6.990 17.795 -9.107 1.00 89.75 109 ASN A CA 1
ATOM 884 C C . ASN A 1 109 ? 5.914 18.693 -9.730 1.00 89.75 109 ASN A C 1
ATOM 886 O O . ASN A 1 109 ? 5.307 19.492 -9.026 1.00 89.75 109 ASN A O 1
ATOM 890 N N . GLU A 1 110 ? 5.612 18.513 -11.017 1.00 90.50 110 GLU A N 1
ATOM 891 C CA . GLU A 1 110 ? 4.531 19.246 -11.686 1.00 90.50 110 GLU A CA 1
ATOM 892 C C . GLU A 1 110 ? 3.157 18.950 -11.065 1.00 90.50 110 GLU A C 1
ATOM 894 O O . GLU A 1 110 ? 2.345 19.859 -10.909 1.00 90.50 110 GLU A O 1
ATOM 899 N N . ILE A 1 111 ? 2.888 17.692 -10.694 1.00 87.38 111 ILE A N 1
ATOM 900 C CA . ILE A 1 111 ? 1.661 17.316 -9.976 1.00 87.38 111 ILE A CA 1
ATOM 901 C C . ILE A 1 111 ? 1.613 18.018 -8.615 1.00 87.38 111 ILE A C 1
ATOM 903 O O . ILE A 1 111 ? 0.592 18.612 -8.287 1.00 87.38 111 ILE A O 1
ATOM 907 N N . ALA A 1 112 ? 2.704 18.011 -7.845 1.00 86.38 112 ALA A N 1
ATOM 908 C CA . ALA A 1 112 ? 2.747 18.693 -6.551 1.00 86.38 112 ALA A CA 1
ATOM 909 C C . ALA A 1 112 ? 2.522 20.209 -6.669 1.00 86.38 112 ALA A C 1
ATOM 911 O O . ALA A 1 112 ? 1.784 20.782 -5.870 1.00 86.38 112 ALA A O 1
ATOM 912 N N . GLU A 1 113 ? 3.089 20.863 -7.686 1.00 88.44 113 GLU A N 1
ATOM 913 C CA . GLU A 1 113 ? 2.835 22.283 -7.955 1.00 88.44 113 GLU A CA 1
ATOM 914 C C . GLU A 1 113 ? 1.371 22.568 -8.300 1.00 88.44 113 GLU A C 1
ATOM 916 O O . GLU A 1 113 ? 0.828 23.589 -7.875 1.00 88.44 113 GLU A O 1
ATOM 921 N N . LEU A 1 114 ? 0.725 21.688 -9.071 1.00 87.25 114 LEU A N 1
ATOM 922 C CA . LEU A 1 114 ? -0.699 21.817 -9.381 1.00 87.25 114 LEU A CA 1
ATOM 923 C C . LEU A 1 114 ? -1.569 21.602 -8.144 1.00 87.25 114 LEU A C 1
ATOM 925 O O . LEU A 1 114 ? -2.491 22.377 -7.934 1.00 87.25 114 LEU A O 1
ATOM 929 N N . LEU A 1 115 ? -1.241 20.627 -7.296 1.00 83.19 115 LEU A N 1
ATOM 930 C CA . LEU A 1 115 ? -1.967 20.394 -6.045 1.00 83.19 115 LEU A CA 1
ATOM 931 C C . LEU A 1 115 ? -1.896 21.615 -5.119 1.00 83.19 115 LEU A C 1
ATOM 933 O O . LEU A 1 115 ? -2.915 22.032 -4.578 1.00 83.19 115 LEU A O 1
ATOM 937 N N . ILE A 1 116 ? -0.721 22.244 -4.991 1.00 85.00 116 ILE A N 1
ATOM 938 C CA . ILE A 1 116 ? -0.562 23.486 -4.212 1.00 85.00 116 ILE A CA 1
ATOM 939 C C . ILE A 1 116 ? -1.435 24.610 -4.789 1.00 85.00 116 ILE A C 1
ATOM 941 O O . ILE A 1 116 ? -2.050 25.362 -4.036 1.00 85.00 116 ILE A O 1
ATOM 945 N N . LYS A 1 117 ? -1.505 24.733 -6.122 1.00 84.81 117 LYS A N 1
ATOM 946 C CA . LYS A 1 117 ? -2.367 25.726 -6.788 1.00 84.81 117 LYS A CA 1
ATOM 947 C C . LYS A 1 117 ? -3.856 25.453 -6.567 1.00 84.81 117 LYS A C 1
ATOM 949 O O . LYS A 1 117 ? -4.610 26.410 -6.432 1.00 84.81 117 LYS A O 1
ATOM 954 N N . ASP A 1 118 ? -4.240 24.185 -6.466 1.00 78.44 118 ASP A N 1
ATOM 955 C CA . ASP A 1 118 ? -5.601 23.735 -6.142 1.00 78.44 118 ASP A CA 1
ATOM 956 C C . ASP A 1 118 ? -5.955 23.881 -4.652 1.00 78.44 118 ASP A C 1
ATOM 958 O O . ASP A 1 118 ? -7.052 23.515 -4.234 1.00 78.44 118 ASP A O 1
ATOM 962 N N . GLY A 1 119 ? -5.053 24.442 -3.839 1.00 77.12 119 GLY A N 1
ATOM 963 C CA . GLY A 1 119 ? -5.302 24.733 -2.429 1.00 77.12 119 GLY A CA 1
ATOM 964 C C . GLY A 1 119 ? -4.933 23.601 -1.476 1.00 77.12 119 GLY A C 1
ATOM 965 O O . GLY A 1 119 ? -5.264 23.689 -0.296 1.00 77.12 119 GLY A O 1
ATOM 966 N N . TRP A 1 120 ? -4.228 22.564 -1.944 1.00 76.56 120 TRP A N 1
ATOM 967 C CA . TRP A 1 120 ? -3.684 21.551 -1.043 1.00 76.56 120 TRP A CA 1
ATOM 968 C C . TRP A 1 120 ? -2.651 22.160 -0.101 1.00 76.56 120 TRP A C 1
ATOM 970 O O . TRP A 1 120 ? -1.840 23.011 -0.480 1.00 76.56 120 TRP A O 1
ATOM 980 N N . GLU A 1 121 ? -2.627 21.641 1.124 1.00 80.50 121 GLU A N 1
ATOM 981 C CA . GLU A 1 121 ? -1.576 21.947 2.082 1.00 80.50 121 GLU A CA 1
ATOM 982 C C . GLU A 1 121 ? -0.197 21.645 1.476 1.00 80.50 121 GLU A C 1
ATOM 984 O O . GLU A 1 121 ? 0.062 20.551 0.961 1.00 80.50 121 GLU A O 1
ATOM 989 N N . ILE A 1 122 ? 0.700 22.631 1.553 1.00 80.00 122 ILE A N 1
ATOM 990 C CA . ILE A 1 122 ? 2.021 22.584 0.914 1.00 80.00 122 ILE A CA 1
ATOM 991 C C . ILE A 1 122 ? 2.802 21.344 1.353 1.00 80.00 122 ILE A C 1
ATOM 993 O O . ILE A 1 122 ? 3.444 20.704 0.521 1.00 80.00 122 ILE A O 1
ATOM 997 N N . ASP A 1 123 ? 2.730 20.982 2.633 1.00 77.00 123 ASP A N 1
ATOM 998 C CA . ASP A 1 123 ? 3.461 19.838 3.172 1.00 77.00 123 ASP A CA 1
ATOM 999 C C . ASP A 1 123 ? 2.907 18.506 2.648 1.00 77.00 123 ASP A C 1
ATOM 1001 O O . ASP A 1 123 ? 3.684 17.618 2.293 1.00 77.00 123 ASP A O 1
ATOM 1005 N N . LYS A 1 124 ? 1.584 18.381 2.476 1.00 75.62 124 LYS A N 1
ATOM 1006 C 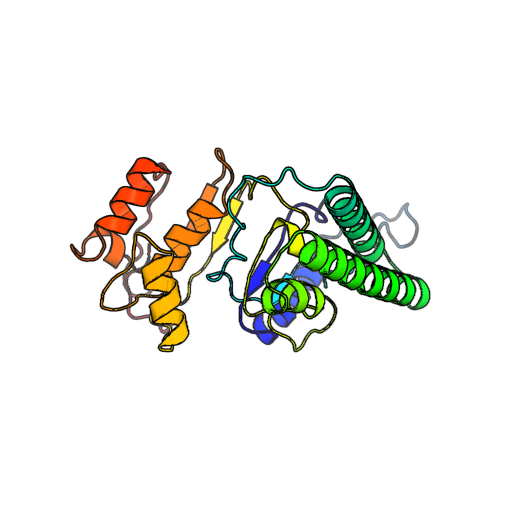CA . LYS A 1 124 ? 0.952 17.197 1.867 1.00 75.62 124 LYS A CA 1
ATOM 1007 C C . LYS A 1 124 ? 1.330 17.054 0.392 1.00 75.62 124 LYS A C 1
ATOM 1009 O O . LYS A 1 124 ? 1.763 15.983 -0.035 1.00 75.62 124 LYS A O 1
ATOM 1014 N N . ALA A 1 125 ? 1.245 18.139 -0.375 1.00 77.88 125 ALA A N 1
ATOM 1015 C CA . ALA A 1 125 ? 1.625 18.138 -1.786 1.00 77.88 125 ALA A CA 1
ATOM 1016 C C . ALA A 1 125 ? 3.125 17.849 -1.980 1.00 77.88 125 ALA A C 1
ATOM 1018 O O . ALA A 1 125 ? 3.514 17.083 -2.865 1.00 77.88 125 ALA A O 1
ATOM 1019 N N . LYS A 1 126 ? 3.987 18.395 -1.114 1.00 76.50 126 LYS A N 1
ATOM 1020 C CA . LYS A 1 126 ? 5.425 18.101 -1.134 1.00 76.50 126 LYS A CA 1
ATOM 1021 C C . LYS A 1 126 ? 5.732 16.665 -0.731 1.00 76.50 126 LYS A C 1
ATOM 1023 O O . LYS A 1 126 ? 6.585 16.059 -1.377 1.00 76.50 126 LYS A O 1
ATOM 1028 N N . ASN A 1 127 ? 5.031 16.100 0.253 1.00 74.12 127 ASN A N 1
ATOM 1029 C CA . ASN A 1 127 ? 5.166 14.687 0.624 1.00 74.12 127 ASN A CA 1
ATOM 1030 C C . ASN A 1 127 ? 4.865 13.750 -0.553 1.00 74.12 127 ASN A C 1
ATOM 1032 O O . ASN A 1 127 ? 5.536 12.733 -0.725 1.00 74.12 127 ASN A O 1
ATOM 1036 N N . LEU A 1 128 ? 3.915 14.119 -1.415 1.00 73.62 128 LEU A N 1
ATOM 1037 C CA . LEU A 1 128 ? 3.640 13.365 -2.635 1.00 73.62 128 LEU A CA 1
ATOM 1038 C C . LEU A 1 128 ? 4.824 13.395 -3.616 1.00 73.62 128 LEU A C 1
ATOM 1040 O O . LEU A 1 128 ? 5.200 12.359 -4.163 1.00 73.62 128 LEU A O 1
ATOM 1044 N N . SER A 1 129 ? 5.427 14.567 -3.836 1.00 75.12 129 SER A N 1
ATOM 1045 C CA . SER A 1 129 ? 6.601 14.690 -4.717 1.00 75.12 129 SER A CA 1
ATOM 1046 C C . SER A 1 129 ? 7.868 14.058 -4.140 1.00 75.12 129 SER A C 1
ATOM 1048 O O . SER A 1 129 ? 8.693 13.538 -4.895 1.00 75.12 129 SER A O 1
ATOM 1050 N N . SER A 1 130 ? 8.028 14.088 -2.813 1.00 74.00 130 SER A N 1
ATOM 1051 C CA . SER A 1 130 ? 9.235 13.610 -2.137 1.00 74.00 130 SER A CA 1
ATOM 1052 C C . SER A 1 130 ? 9.343 12.090 -2.166 1.00 74.00 130 SER A C 1
ATOM 1054 O O . SER A 1 130 ? 10.456 11.562 -2.214 1.00 74.00 130 SER A O 1
ATOM 1056 N N . TRP A 1 131 ? 8.211 11.380 -2.218 1.00 84.12 131 TRP A N 1
ATOM 1057 C CA . TRP A 1 131 ? 8.221 9.936 -2.393 1.00 84.12 131 TRP A CA 1
ATOM 1058 C C . TRP A 1 131 ? 8.775 9.553 -3.767 1.00 84.12 131 TRP A C 1
ATOM 1060 O O . TRP A 1 131 ? 8.207 9.881 -4.810 1.00 84.12 131 TRP A O 1
ATOM 1070 N N . ASN A 1 132 ? 9.893 8.828 -3.754 1.00 87.88 132 ASN A N 1
ATOM 1071 C CA . ASN A 1 132 ? 10.586 8.359 -4.941 1.00 87.88 132 ASN A CA 1
ATOM 1072 C C . ASN A 1 132 ? 10.509 6.825 -5.034 1.00 87.88 132 ASN A C 1
ATOM 1074 O O . ASN A 1 132 ? 11.219 6.153 -4.285 1.00 87.88 132 ASN A O 1
ATOM 1078 N N . PRO A 1 133 ? 9.756 6.247 -5.991 1.00 86.31 133 PRO A N 1
ATOM 1079 C CA . PRO A 1 133 ? 9.655 4.790 -6.134 1.00 86.31 133 PRO A CA 1
ATOM 1080 C C . PRO A 1 133 ? 10.990 4.118 -6.498 1.00 86.31 133 PRO A C 1
ATOM 1082 O O . PRO A 1 133 ? 11.129 2.903 -6.404 1.00 86.31 133 PRO A O 1
ATOM 1085 N N . PHE A 1 134 ? 11.995 4.890 -6.925 1.00 89.06 134 PHE A N 1
ATOM 1086 C CA . PHE A 1 134 ? 13.315 4.372 -7.286 1.00 89.06 134 PHE A CA 1
ATOM 1087 C C . PHE A 1 134 ? 14.340 4.456 -6.150 1.00 89.06 134 PHE A C 1
ATOM 1089 O O . PHE A 1 134 ? 15.465 3.981 -6.330 1.00 89.06 134 PHE A O 1
ATOM 1096 N N . ASP A 1 135 ? 13.987 5.063 -5.012 1.00 89.38 135 ASP A N 1
ATOM 1097 C CA . ASP A 1 135 ? 14.821 5.058 -3.813 1.00 89.38 135 ASP A CA 1
ATOM 1098 C C . ASP A 1 135 ? 14.477 3.851 -2.937 1.00 89.38 135 ASP A C 1
ATOM 1100 O O . ASP A 1 135 ? 13.501 3.838 -2.187 1.00 89.38 135 ASP A O 1
ATOM 1104 N N . GLN A 1 136 ? 15.335 2.839 -3.034 1.00 82.50 136 GLN A N 1
ATOM 1105 C CA . GLN A 1 136 ? 15.172 1.544 -2.383 1.00 82.50 136 GLN A CA 1
ATOM 1106 C C . GLN A 1 136 ? 15.342 1.580 -0.862 1.00 82.50 136 GLN A C 1
ATOM 1108 O O . GLN A 1 136 ? 15.019 0.586 -0.217 1.00 82.50 136 GLN A O 1
ATOM 1113 N N . ASN A 1 137 ? 15.850 2.681 -0.301 1.00 86.19 137 ASN A N 1
ATOM 1114 C CA . ASN A 1 137 ? 16.087 2.827 1.136 1.00 86.19 137 ASN A CA 1
ATOM 1115 C C . ASN A 1 137 ? 15.086 3.774 1.806 1.00 86.19 137 ASN A C 1
ATOM 1117 O O . ASN A 1 137 ? 15.045 3.848 3.033 1.00 86.19 137 ASN A O 1
ATOM 1121 N N . SER A 1 138 ? 14.294 4.497 1.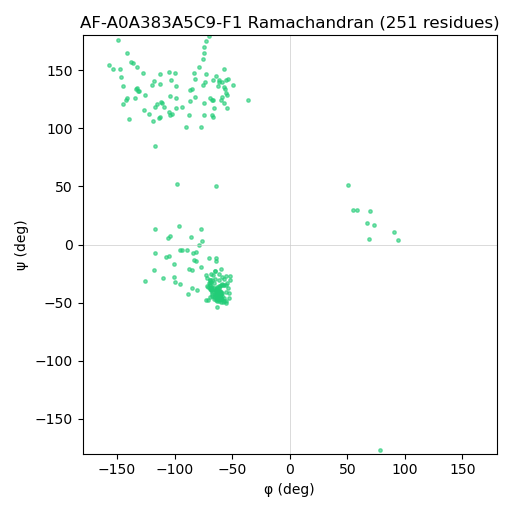016 1.00 88.44 138 SER A N 1
ATOM 1122 C CA . SER A 1 138 ? 13.254 5.381 1.532 1.00 88.44 138 SER A CA 1
ATOM 1123 C C . SER A 1 138 ? 12.004 4.599 1.941 1.00 88.44 138 SER A C 1
ATOM 1125 O O . SER A 1 138 ? 11.716 3.535 1.393 1.00 88.44 138 SER A O 1
ATOM 1127 N N . CYS A 1 139 ? 11.254 5.145 2.897 1.00 89.50 139 CYS A N 1
ATOM 1128 C CA . CYS A 1 139 ? 9.913 4.695 3.252 1.00 89.50 139 CYS A CA 1
ATOM 1129 C C . CYS A 1 139 ? 8.975 5.897 3.182 1.00 89.50 139 CYS A C 1
ATOM 1131 O O . CYS A 1 139 ? 9.258 6.935 3.783 1.00 89.50 139 CYS A O 1
ATOM 1133 N N . ALA A 1 140 ? 7.862 5.769 2.463 1.00 90.81 140 ALA A N 1
ATOM 1134 C CA . ALA A 1 140 ? 6.808 6.772 2.511 1.00 90.81 140 ALA A CA 1
ATOM 1135 C C . ALA A 1 140 ? 6.052 6.682 3.843 1.00 90.81 140 ALA A C 1
ATOM 1137 O O . ALA A 1 140 ? 5.726 5.594 4.318 1.00 90.81 140 ALA A O 1
ATOM 1138 N N . ASN A 1 141 ? 5.709 7.831 4.421 1.00 90.25 141 ASN A N 1
ATOM 1139 C CA . ASN A 1 141 ? 4.904 7.892 5.646 1.00 90.25 141 ASN A CA 1
ATOM 1140 C C . ASN A 1 141 ? 3.401 7.674 5.394 1.00 90.25 141 ASN A C 1
ATOM 1142 O O . ASN A 1 141 ? 2.621 7.706 6.339 1.00 90.25 141 ASN A O 1
ATOM 1146 N N . PHE A 1 142 ? 3.005 7.464 4.139 1.00 90.44 142 PHE A N 1
ATOM 1147 C CA . PHE A 1 142 ? 1.634 7.246 3.686 1.00 90.44 142 PHE A CA 1
ATOM 1148 C C . PHE A 1 142 ? 1.615 6.185 2.587 1.00 90.44 142 PHE A C 1
ATOM 1150 O O . PHE A 1 142 ? 2.644 5.920 1.966 1.00 90.44 142 PHE A O 1
ATOM 1157 N N . TYR A 1 143 ? 0.434 5.655 2.294 1.00 91.62 143 TYR A N 1
ATOM 1158 C CA . TYR A 1 143 ? 0.159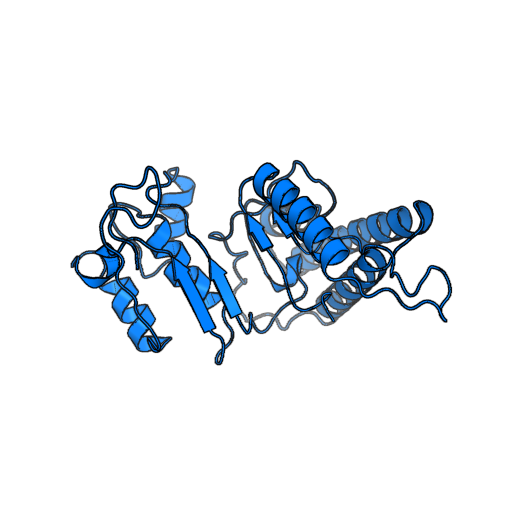 4.761 1.1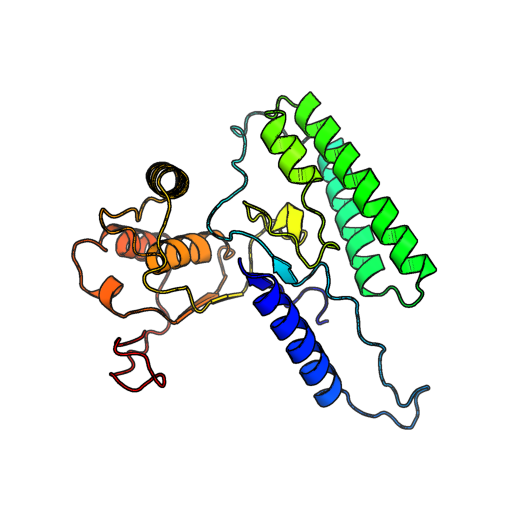83 1.00 91.62 143 TYR A CA 1
ATOM 1159 C C . TYR A 1 143 ? -1.104 5.197 0.436 1.00 91.62 143 TYR A C 1
ATOM 1161 O O . TYR A 1 143 ? -2.145 5.458 1.041 1.00 91.62 143 TYR A O 1
ATOM 1169 N N . ASP A 1 144 ? -1.003 5.227 -0.891 1.00 89.94 144 ASP A N 1
ATOM 1170 C CA . ASP A 1 144 ? -2.101 5.552 -1.797 1.00 89.94 144 ASP A CA 1
ATOM 1171 C C . ASP A 1 144 ? -1.980 4.720 -3.082 1.00 89.94 144 ASP A C 1
ATOM 1173 O O . ASP A 1 144 ? -0.965 4.780 -3.784 1.00 89.94 144 ASP A O 1
ATOM 1177 N N . SER A 1 145 ? -3.000 3.918 -3.390 1.00 90.44 145 SER A N 1
ATOM 1178 C CA . SER A 1 145 ? -2.967 2.981 -4.518 1.00 90.44 145 SER A CA 1
ATOM 1179 C C . SER A 1 145 ? -2.993 3.679 -5.878 1.00 90.44 145 SER A C 1
ATOM 1181 O O . SER A 1 145 ? -2.398 3.179 -6.836 1.00 90.44 145 SER A O 1
ATOM 1183 N N . GLU A 1 146 ? -3.626 4.846 -5.994 1.00 86.88 146 GLU A N 1
ATOM 1184 C CA . GLU A 1 146 ? -3.678 5.608 -7.242 1.00 86.88 146 GLU A CA 1
ATOM 1185 C C . GLU A 1 146 ? -2.315 6.246 -7.521 1.00 86.88 146 GLU A C 1
ATOM 1187 O O . GLU A 1 146 ? -1.743 6.075 -8.599 1.00 86.88 146 GLU A O 1
ATOM 1192 N N . ARG A 1 147 ? -1.722 6.898 -6.523 1.00 84.31 147 ARG A N 1
ATOM 1193 C CA . ARG A 1 147 ? -0.425 7.575 -6.638 1.00 84.31 147 ARG A CA 1
ATOM 1194 C C . ARG A 1 147 ? 0.735 6.609 -6.755 1.00 84.31 147 ARG A C 1
ATOM 1196 O O . ARG A 1 147 ? 1.699 6.907 -7.466 1.00 84.31 147 ARG A O 1
ATOM 1203 N N . MET A 1 148 ? 0.680 5.477 -6.061 1.00 89.00 148 MET A N 1
ATOM 1204 C CA . MET A 1 148 ? 1.777 4.511 -6.053 1.00 89.00 148 MET A CA 1
ATOM 1205 C C . MET A 1 148 ? 1.659 3.502 -7.192 1.00 89.00 148 MET A C 1
ATOM 1207 O O . MET A 1 148 ? 2.645 3.267 -7.893 1.00 89.00 148 MET A O 1
ATOM 1211 N N . PHE A 1 149 ? 0.457 2.989 -7.451 1.00 89.88 149 PHE A N 1
ATOM 1212 C CA . PHE A 1 149 ? 0.236 1.896 -8.402 1.00 89.88 149 PHE A CA 1
ATOM 1213 C C . PHE A 1 149 ? -0.637 2.260 -9.607 1.00 89.88 149 PHE A C 1
ATOM 1215 O O . PHE A 1 149 ? -0.733 1.474 -10.548 1.00 89.88 149 PHE A O 1
ATOM 1222 N N . GLY A 1 150 ? -1.247 3.447 -9.640 1.00 86.69 150 GLY A N 1
ATOM 1223 C CA . GLY A 1 150 ? -2.186 3.816 -10.703 1.00 86.69 150 GLY A CA 1
ATOM 1224 C C . GLY A 1 150 ? -3.496 3.027 -10.635 1.00 86.69 150 GLY A C 1
ATOM 1225 O O . GLY A 1 150 ? -4.098 2.761 -11.686 1.00 86.69 150 GLY A O 1
ATOM 1226 N N . ILE A 1 151 ? -3.894 2.613 -9.424 1.00 88.25 151 ILE A N 1
ATOM 1227 C CA . ILE A 1 151 ? -5.092 1.820 -9.131 1.00 88.25 151 ILE A CA 1
ATOM 1228 C C . ILE A 1 151 ? -6.068 2.673 -8.328 1.00 88.25 151 ILE A C 1
ATOM 1230 O O . ILE A 1 151 ? -5.842 2.950 -7.152 1.00 88.25 151 ILE A O 1
ATOM 1234 N N . LYS A 1 152 ? -7.164 3.061 -8.981 1.00 86.38 152 LYS A N 1
ATOM 1235 C CA . LYS A 1 152 ? -8.208 3.906 -8.392 1.00 86.38 152 LYS A CA 1
ATOM 1236 C C . LYS A 1 152 ? -9.389 3.123 -7.817 1.00 86.38 152 LYS A C 1
ATOM 1238 O O . LYS A 1 152 ? -9.987 3.543 -6.843 1.00 86.38 152 LYS A O 1
ATOM 1243 N N . GLN A 1 153 ? -9.741 1.995 -8.432 1.00 88.06 153 GLN A N 1
ATOM 1244 C CA . GLN A 1 153 ? -10.974 1.262 -8.112 1.00 88.06 153 GLN A CA 1
ATOM 1245 C C . GLN A 1 153 ? -10.818 0.275 -6.944 1.00 88.06 153 GLN A C 1
ATOM 1247 O O . GLN A 1 153 ? -11.736 -0.492 -6.689 1.00 88.06 153 GLN A O 1
ATOM 1252 N N . GLY A 1 154 ? -9.667 0.263 -6.265 1.00 92.56 154 GLY A N 1
ATOM 1253 C CA . GLY A 1 154 ? -9.304 -0.789 -5.316 1.00 92.56 154 GLY A CA 1
ATOM 1254 C C . GLY A 1 154 ? -8.799 -2.065 -5.999 1.00 92.56 154 GLY A C 1
ATOM 1255 O O . GLY A 1 154 ? -8.634 -2.122 -7.222 1.00 92.56 154 GLY A O 1
ATOM 1256 N N . PHE A 1 155 ? -8.514 -3.084 -5.193 1.00 95.94 155 PHE A N 1
ATOM 1257 C CA . PHE A 1 155 ? -7.962 -4.364 -5.637 1.00 95.94 155 PHE A CA 1
ATOM 1258 C C . PHE A 1 155 ? -9.027 -5.460 -5.678 1.00 95.94 155 PHE A C 1
ATOM 1260 O O . PHE A 1 155 ? -9.844 -5.574 -4.766 1.00 95.94 155 PHE A O 1
ATOM 1267 N N . ASP A 1 156 ? -8.956 -6.329 -6.690 1.00 96.94 156 ASP A N 1
ATOM 1268 C CA . ASP A 1 156 ? -9.780 -7.545 -6.751 1.00 96.94 156 ASP A CA 1
ATOM 1269 C C . ASP A 1 156 ? -9.434 -8.524 -5.623 1.00 96.94 156 ASP A C 1
ATOM 1271 O O . ASP A 1 156 ? -10.272 -9.305 -5.178 1.00 96.94 156 ASP A O 1
ATOM 1275 N N . ILE A 1 157 ? -8.177 -8.512 -5.173 1.00 96.75 157 ILE A N 1
ATOM 1276 C CA . ILE A 1 157 ? -7.681 -9.374 -4.106 1.00 96.75 157 ILE A CA 1
ATOM 1277 C C . ILE A 1 157 ? -6.713 -8.574 -3.230 1.00 96.75 157 ILE A C 1
ATOM 1279 O O . ILE A 1 157 ? -5.722 -8.037 -3.726 1.00 96.75 157 ILE A O 1
ATOM 1283 N N . VAL A 1 158 ? -6.964 -8.552 -1.921 1.00 97.69 158 VAL A N 1
ATOM 1284 C CA . VAL A 1 158 ? -6.045 -8.025 -0.903 1.00 97.69 158 VAL A CA 1
ATOM 1285 C C . VAL A 1 158 ? -5.609 -9.181 -0.010 1.00 97.69 158 VAL A C 1
ATOM 1287 O O . VAL A 1 158 ? -6.439 -9.844 0.610 1.00 97.69 158 VAL A O 1
ATOM 1290 N N . ILE A 1 159 ? -4.302 -9.434 0.052 1.00 97.19 159 ILE A N 1
ATOM 1291 C CA . ILE A 1 159 ? -3.715 -10.486 0.891 1.00 97.19 159 ILE A CA 1
ATOM 1292 C C . ILE A 1 159 ? -2.756 -9.839 1.875 1.00 97.19 159 ILE A C 1
ATOM 1294 O O . ILE A 1 159 ? -1.953 -8.989 1.490 1.00 97.19 159 ILE A O 1
ATOM 1298 N N . GLY A 1 160 ? -2.797 -10.270 3.131 1.00 95.69 160 GLY A N 1
ATOM 1299 C CA . GLY A 1 160 ? -1.901 -9.746 4.149 1.00 95.69 160 GLY A CA 1
ATOM 1300 C C . GLY A 1 160 ? -1.636 -10.719 5.284 1.00 95.69 160 GLY A C 1
ATOM 1301 O O . GLY A 1 160 ? -2.481 -11.523 5.668 1.00 95.69 160 GLY A O 1
ATOM 1302 N N . ASN A 1 161 ? -0.452 -10.588 5.868 1.00 94.12 161 ASN A N 1
ATOM 1303 C CA . ASN A 1 161 ? -0.153 -11.088 7.201 1.00 94.12 161 ASN A CA 1
ATOM 1304 C C . ASN A 1 161 ? 0.173 -9.869 8.071 1.00 94.12 161 ASN A C 1
ATOM 1306 O O . ASN A 1 161 ? 1.337 -9.463 8.122 1.00 94.12 161 ASN A O 1
ATOM 1310 N N . PRO A 1 162 ? -0.846 -9.198 8.641 1.00 94.50 162 PRO A N 1
ATOM 1311 C CA . PRO A 1 162 ? -0.629 -7.984 9.411 1.00 94.50 162 PRO A CA 1
ATOM 1312 C C . PRO A 1 162 ? 0.347 -8.196 10.573 1.00 94.50 162 PRO A C 1
ATOM 1314 O O . PRO A 1 162 ? 0.389 -9.281 11.144 1.00 94.50 162 PRO A O 1
ATOM 1317 N N . PRO A 1 163 ? 1.098 -7.169 10.995 1.00 92.00 163 PRO A N 1
ATOM 1318 C CA . PRO A 1 163 ? 1.902 -7.261 12.204 1.00 92.00 163 PRO A CA 1
ATOM 1319 C C . PRO A 1 163 ? 1.006 -7.383 13.445 1.00 92.00 163 PRO A C 1
ATOM 1321 O O . PRO A 1 163 ? -0.036 -6.730 13.547 1.00 92.00 163 PRO A O 1
ATOM 1324 N N . TYR A 1 164 ? 1.424 -8.203 14.409 1.00 88.88 164 TYR A N 1
ATOM 1325 C CA . TYR A 1 164 ? 0.715 -8.393 15.678 1.00 88.88 164 TYR A CA 1
ATOM 1326 C C . TYR A 1 164 ? 1.451 -7.639 16.785 1.00 88.88 164 TYR A C 1
ATOM 1328 O O . TYR A 1 164 ? 2.658 -7.805 16.951 1.00 88.88 164 TYR A O 1
ATOM 1336 N N . GLY A 1 165 ? 0.741 -6.800 17.543 1.00 84.12 165 GLY A N 1
ATOM 1337 C CA . GLY A 1 165 ? 1.322 -6.076 18.678 1.00 84.12 165 GLY A CA 1
ATOM 1338 C C . GLY A 1 165 ? 2.376 -5.021 18.315 1.00 84.12 165 GLY A C 1
ATOM 1339 O O . GLY A 1 165 ? 3.148 -4.620 19.185 1.00 84.12 165 GLY A O 1
ATOM 1340 N N . ALA A 1 166 ? 2.436 -4.560 17.058 1.00 87.38 166 ALA A N 1
ATOM 1341 C CA . ALA A 1 166 ? 3.284 -3.423 16.697 1.00 87.38 166 ALA A CA 1
ATOM 1342 C C . ALA A 1 166 ? 2.930 -2.190 17.543 1.00 87.38 166 ALA A C 1
ATOM 1344 O O . ALA A 1 166 ? 1.754 -1.878 17.738 1.00 87.38 166 ALA A O 1
ATOM 1345 N N . SER A 1 167 ? 3.954 -1.499 18.040 1.00 88.81 167 SER A N 1
ATOM 1346 C CA . SER A 1 167 ? 3.789 -0.285 18.828 1.00 88.81 167 SER A CA 1
ATOM 1347 C C . SER A 1 167 ? 3.585 0.932 17.929 1.00 88.81 167 SER A C 1
ATOM 1349 O O . SER A 1 167 ? 4.218 1.081 16.886 1.00 88.81 167 SER A O 1
ATOM 1351 N N . PHE A 1 168 ? 2.713 1.833 18.374 1.00 93.31 168 PHE A N 1
ATOM 1352 C CA . PHE A 1 168 ? 2.467 3.115 17.726 1.00 93.31 168 PHE A CA 1
ATOM 1353 C C . PHE A 1 168 ? 2.951 4.257 18.617 1.00 93.31 168 PHE A C 1
ATOM 1355 O O . PHE A 1 168 ? 2.737 4.237 19.837 1.00 93.31 168 PHE A O 1
ATOM 1362 N N . ASP A 1 169 ? 3.587 5.254 18.007 1.00 94.31 169 ASP A N 1
ATOM 1363 C CA . ASP A 1 169 ? 3.893 6.519 18.670 1.00 94.31 169 ASP A CA 1
ATOM 1364 C C . ASP A 1 169 ? 2.620 7.367 18.866 1.00 94.31 169 ASP A C 1
ATOM 1366 O O . ASP A 1 169 ? 1.518 6.992 18.451 1.00 94.31 169 ASP A O 1
ATOM 1370 N N . ASP A 1 170 ? 2.743 8.500 19.555 1.00 95.12 170 ASP A N 1
ATOM 1371 C CA . ASP A 1 170 ? 1.579 9.324 19.897 1.00 95.12 170 ASP A CA 1
ATOM 1372 C C . ASP A 1 170 ? 0.932 9.980 18.671 1.00 95.12 170 ASP A C 1
ATOM 1374 O O . ASP A 1 170 ? -0.295 10.109 18.625 1.00 95.12 170 ASP A O 1
ATOM 1378 N N . ASN A 1 171 ? 1.729 10.311 17.651 1.00 92.69 171 ASN A N 1
ATOM 1379 C CA . ASN A 1 171 ? 1.236 10.856 16.388 1.00 92.69 171 ASN A CA 1
ATOM 1380 C C . ASN A 1 171 ? 0.367 9.829 15.660 1.00 92.69 171 ASN A C 1
ATOM 1382 O O . ASN A 1 171 ? -0.757 10.137 15.264 1.00 92.69 171 ASN A O 1
ATOM 1386 N N . MET A 1 172 ? 0.844 8.589 15.547 1.00 93.44 172 MET A N 1
ATOM 1387 C CA . MET A 1 172 ? 0.111 7.510 14.897 1.00 93.44 172 MET A CA 1
ATOM 1388 C C . MET A 1 172 ? -1.125 7.103 15.701 1.00 93.44 172 MET A C 1
ATOM 1390 O O . MET A 1 172 ? -2.186 6.889 15.124 1.00 93.44 172 MET A O 1
ATOM 1394 N N . LYS A 1 173 ? -1.054 7.077 17.038 1.00 94.94 173 LYS A N 1
ATOM 1395 C CA . LYS A 1 173 ? -2.250 6.872 17.877 1.00 94.94 173 LYS A CA 1
ATOM 1396 C C . LYS A 1 173 ? -3.295 7.960 17.649 1.00 94.94 173 LYS A C 1
ATOM 1398 O O . LYS A 1 173 ? -4.483 7.655 17.614 1.00 94.94 173 LYS A O 1
ATOM 1403 N N . ASN A 1 174 ? -2.879 9.220 17.522 1.00 94.50 174 ASN A N 1
ATOM 1404 C CA . ASN A 1 174 ? -3.794 10.320 17.224 1.00 94.50 174 ASN A CA 1
ATOM 1405 C C . ASN A 1 174 ? -4.413 10.174 15.829 1.00 94.50 174 ASN A C 1
ATOM 1407 O O . ASN A 1 174 ? -5.627 10.282 15.691 1.00 94.50 174 ASN A O 1
ATOM 1411 N N . TYR A 1 175 ? -3.600 9.841 14.823 1.00 92.81 175 TYR A N 1
ATOM 1412 C CA . TYR A 1 175 ? -4.081 9.549 13.474 1.00 92.81 175 TYR A CA 1
ATOM 1413 C C . TYR A 1 175 ? -5.134 8.435 13.484 1.00 92.81 175 TYR A C 1
ATOM 1415 O O . TYR A 1 175 ? -6.234 8.631 12.973 1.00 92.81 175 TYR A O 1
ATOM 1423 N N . ILE A 1 176 ? -4.833 7.312 14.144 1.00 94.94 176 ILE A N 1
ATOM 1424 C CA . ILE A 1 176 ? -5.731 6.160 14.263 1.00 94.94 176 ILE A CA 1
ATOM 1425 C C . ILE A 1 176 ? -7.070 6.553 14.892 1.00 94.94 176 ILE A C 1
ATOM 1427 O O . ILE A 1 176 ? -8.113 6.181 14.365 1.00 94.94 176 ILE A O 1
ATOM 1431 N N . ARG A 1 177 ? -7.064 7.324 15.989 1.00 94.38 177 ARG A N 1
ATOM 1432 C CA . ARG A 1 177 ? -8.305 7.777 16.648 1.00 94.38 177 ARG A CA 1
ATOM 1433 C C . ARG A 1 177 ? -9.202 8.598 15.722 1.00 94.38 177 ARG A C 1
ATOM 1435 O O . ARG A 1 177 ? -10.416 8.522 15.852 1.00 94.38 177 ARG A O 1
ATOM 1442 N N . ASN A 1 178 ? -8.607 9.369 14.816 1.00 92.44 178 ASN A N 1
ATOM 1443 C CA . ASN A 1 178 ? -9.346 10.263 13.927 1.00 92.44 178 ASN A CA 1
ATOM 1444 C C . ASN A 1 178 ? -9.809 9.583 12.629 1.00 92.44 178 ASN A C 1
ATOM 1446 O O . ASN A 1 178 ? -10.740 10.079 12.004 1.00 92.44 178 ASN A O 1
ATOM 1450 N N . HIS A 1 179 ? -9.178 8.474 12.227 1.00 92.19 179 HIS A N 1
ATOM 1451 C CA . HIS A 1 179 ? -9.384 7.871 10.902 1.00 92.19 179 HIS A CA 1
ATOM 1452 C C . HIS A 1 179 ? -9.962 6.457 10.916 1.00 92.19 179 HIS A C 1
ATOM 1454 O O . HIS A 1 179 ? -10.537 6.047 9.915 1.00 92.19 179 HIS A O 1
ATOM 1460 N N . TYR A 1 180 ? -9.823 5.714 12.016 1.00 93.75 180 TYR A N 1
ATOM 1461 C CA . TYR A 1 180 ? -10.266 4.322 12.091 1.00 93.75 180 TYR A CA 1
ATOM 1462 C C . TYR A 1 180 ? -11.459 4.187 13.021 1.00 93.75 180 TYR A C 1
ATOM 1464 O O . TYR A 1 180 ? -11.362 4.471 14.219 1.00 93.75 180 TYR A O 1
ATOM 1472 N N . LYS A 1 181 ? -12.574 3.677 12.492 1.00 90.00 181 LYS A N 1
ATOM 1473 C CA . LYS A 1 181 ? -13.774 3.401 13.300 1.00 90.00 181 LYS A CA 1
ATOM 1474 C C . LYS A 1 181 ? -13.518 2.265 14.283 1.00 90.00 181 LYS A C 1
ATOM 1476 O O . LYS A 1 181 ? -14.062 2.265 15.386 1.00 90.00 181 LYS A O 1
ATOM 1481 N N . SER A 1 182 ? -12.643 1.326 13.926 1.00 89.75 182 SER A N 1
ATOM 1482 C CA . SER A 1 182 ? -12.256 0.208 14.777 1.00 89.75 182 SER A CA 1
ATOM 1483 C C . SER A 1 182 ? -11.274 0.567 15.899 1.00 89.75 182 SER A C 1
ATOM 1485 O O . SER A 1 182 ? -10.652 -0.337 16.465 1.00 89.75 182 SER A O 1
ATOM 1487 N N . HIS A 1 183 ? -11.041 1.852 16.203 1.00 88.75 183 HIS A N 1
ATOM 1488 C CA . HIS A 1 183 ? -10.034 2.234 17.190 1.00 88.75 183 HIS A CA 1
ATOM 1489 C C . HIS A 1 183 ? -10.331 1.695 18.591 1.00 88.75 183 HIS A C 1
ATOM 1491 O O . HIS A 1 183 ? -11.458 1.699 19.079 1.00 88.75 183 HIS A O 1
ATOM 1497 N N . GLN A 1 184 ? -9.274 1.276 19.285 1.00 87.00 184 GLN A N 1
ATOM 1498 C CA . GLN A 1 184 ? -9.356 0.685 20.615 1.00 87.00 184 GLN A CA 1
ATOM 1499 C C . GLN A 1 184 ? -8.277 1.254 21.514 1.00 8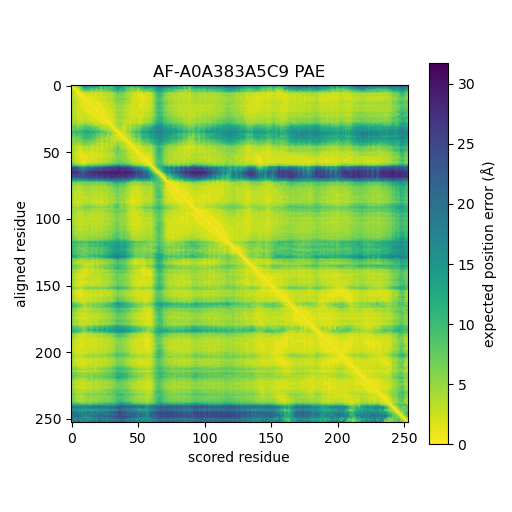7.00 184 GLN A C 1
ATOM 1501 O O . GLN A 1 184 ? -7.211 1.653 21.052 1.00 87.00 184 GLN A O 1
ATOM 1506 N N . TYR A 1 185 ? -8.517 1.206 22.823 1.00 82.88 185 TYR A N 1
ATOM 1507 C CA . TYR A 1 185 ? -7.563 1.693 23.818 1.00 82.88 185 TYR A CA 1
ATOM 1508 C C . TYR A 1 185 ? -6.180 1.024 23.720 1.00 82.88 185 TYR A C 1
ATOM 1510 O O . TYR A 1 185 ? -5.168 1.676 23.963 1.00 82.88 185 TYR A O 1
ATOM 1518 N N . LYS A 1 186 ? -6.129 -0.266 23.353 1.00 86.31 186 LYS A N 1
ATOM 1519 C CA . LYS A 1 186 ? -4.881 -1.043 23.259 1.00 86.31 186 LYS A CA 1
ATOM 1520 C C . LYS A 1 186 ? -4.113 -0.866 21.946 1.00 86.31 186 LYS A C 1
ATOM 1522 O O . LYS A 1 186 ? -2.952 -1.247 21.901 1.00 86.31 186 LYS A O 1
ATOM 1527 N N . PHE A 1 187 ? -4.723 -0.271 20.919 1.00 91.12 187 PHE A N 1
ATOM 1528 C CA . PHE A 1 187 ? -4.113 -0.078 19.599 1.00 91.12 187 PHE A CA 1
ATOM 1529 C C . PHE A 1 187 ? -3.497 -1.347 18.986 1.00 91.12 187 PHE A C 1
ATOM 1531 O O . PHE A 1 187 ? -2.352 -1.348 18.539 1.00 91.12 187 PHE A O 1
ATOM 1538 N N . GLU A 1 188 ? -4.268 -2.432 18.938 1.00 92.94 188 GLU A N 1
ATOM 1539 C CA . GLU A 1 188 ? -3.838 -3.678 18.301 1.00 92.94 188 GLU A CA 1
ATOM 1540 C C . GLU A 1 188 ? -3.688 -3.486 16.783 1.00 92.94 188 GLU A C 1
ATOM 1542 O O . GLU A 1 188 ? -4.672 -3.336 16.061 1.00 92.94 188 GLU A O 1
ATOM 1547 N N . SER A 1 189 ? -2.447 -3.492 16.290 1.00 93.88 189 SER A N 1
ATOM 1548 C CA . SER A 1 189 ? -2.108 -3.150 14.899 1.00 93.88 189 SER A CA 1
ATOM 1549 C C . SER A 1 189 ? -2.900 -3.929 13.850 1.00 93.88 189 SER A C 1
ATOM 1551 O O . SER A 1 189 ? -3.434 -3.320 12.924 1.00 93.88 189 SER A O 1
ATOM 1553 N N . TYR A 1 190 ? -3.024 -5.249 14.003 1.00 94.69 190 TYR A N 1
ATOM 1554 C CA . TYR A 1 190 ? -3.724 -6.098 13.035 1.00 94.69 190 TYR A CA 1
ATOM 1555 C C . TYR A 1 190 ? -5.195 -5.710 12.825 1.00 94.69 190 TYR A C 1
ATOM 1557 O O . TYR A 1 190 ? -5.706 -5.906 11.728 1.00 94.69 190 TYR A O 1
ATOM 1565 N N . ILE A 1 191 ? -5.860 -5.113 13.823 1.00 95.75 191 ILE A N 1
ATOM 1566 C CA . ILE A 1 191 ? -7.248 -4.639 13.700 1.00 95.75 191 ILE A CA 1
ATOM 1567 C C . ILE A 1 191 ? -7.343 -3.539 12.637 1.00 95.75 191 ILE A C 1
ATOM 1569 O O . ILE A 1 191 ? -8.222 -3.576 11.779 1.00 95.75 191 ILE A O 1
ATOM 1573 N N . TYR A 1 192 ? -6.393 -2.604 12.643 1.00 96.00 192 TYR A N 1
ATOM 1574 C CA . TYR A 1 192 ? -6.345 -1.508 11.673 1.00 96.00 192 TYR A CA 1
ATOM 1575 C C . TYR A 1 192 ? -6.005 -1.994 10.273 1.00 96.00 192 TYR A C 1
ATOM 1577 O O . TYR A 1 192 ? -6.523 -1.466 9.297 1.00 96.00 192 TYR A O 1
ATOM 1585 N N . PHE A 1 193 ? -5.187 -3.040 10.158 1.00 97.00 193 PHE A N 1
ATOM 1586 C CA . PHE A 1 193 ? -4.936 -3.675 8.868 1.00 97.00 193 PHE A CA 1
ATOM 1587 C C . PHE A 1 193 ? -6.157 -4.427 8.333 1.00 97.00 193 PHE A C 1
ATOM 1589 O O . PHE A 1 193 ? -6.314 -4.475 7.116 1.00 97.00 193 PHE A O 1
ATOM 1596 N N . ILE A 1 194 ? -7.031 -4.978 9.186 1.00 96.69 194 ILE A N 1
ATOM 1597 C CA . ILE A 1 194 ? -8.312 -5.546 8.735 1.00 96.69 194 ILE A CA 1
ATOM 1598 C C . ILE A 1 194 ? -9.181 -4.437 8.130 1.00 96.69 194 ILE A C 1
ATOM 1600 O O . ILE A 1 194 ? -9.575 -4.557 6.974 1.00 96.69 194 ILE A O 1
ATOM 1604 N N . GLU A 1 195 ? -9.421 -3.345 8.869 1.00 96.50 195 GLU A N 1
ATOM 1605 C CA . GLU A 1 195 ? -10.200 -2.191 8.379 1.00 96.50 195 GLU A CA 1
ATOM 1606 C C . GLU A 1 195 ? -9.602 -1.640 7.079 1.00 96.50 195 GLU A C 1
ATOM 1608 O O . GLU A 1 195 ? -10.300 -1.544 6.072 1.00 96.50 195 GLU A O 1
ATOM 1613 N N . ARG A 1 196 ? -8.284 -1.424 7.054 1.00 95.94 196 ARG A N 1
ATOM 1614 C CA . ARG A 1 196 ? -7.580 -0.918 5.877 1.00 95.94 196 ARG A CA 1
ATOM 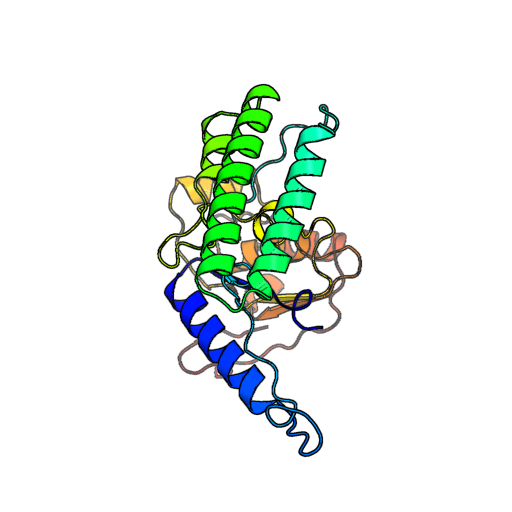1615 C C . ARG A 1 196 ? -7.653 -1.858 4.674 1.00 95.94 196 ARG A C 1
ATOM 1617 O O . ARG A 1 196 ? -7.731 -1.388 3.547 1.00 95.94 196 ARG A O 1
ATOM 1624 N N . SER A 1 197 ? -7.607 -3.173 4.886 1.00 96.94 197 SER A N 1
ATOM 1625 C CA . SER A 1 197 ? -7.686 -4.146 3.787 1.00 96.94 197 SER A CA 1
ATOM 1626 C C . SER A 1 197 ? -9.070 -4.172 3.148 1.00 96.94 197 SER A C 1
ATOM 1628 O O . SER A 1 197 ? -9.159 -4.346 1.936 1.00 96.94 197 SER A O 1
ATOM 1630 N N . LEU A 1 198 ? -10.127 -3.971 3.943 1.00 96.19 198 LEU A N 1
ATOM 1631 C CA . LEU A 1 198 ? -11.487 -3.796 3.431 1.00 96.19 198 LEU A CA 1
ATOM 1632 C C . LEU A 1 198 ? -11.584 -2.528 2.577 1.00 96.19 198 LEU A C 1
ATOM 1634 O O . LEU A 1 198 ? -12.104 -2.594 1.472 1.00 96.19 198 LEU A O 1
ATOM 1638 N N . ASP A 1 199 ? -11.008 -1.414 3.038 1.00 94.19 199 ASP A N 1
ATOM 1639 C CA . ASP A 1 199 ? -11.046 -0.136 2.309 1.00 94.19 199 ASP A CA 1
ATOM 1640 C C . ASP A 1 199 ? -10.232 -0.149 1.003 1.00 94.19 199 ASP A C 1
ATOM 1642 O O . ASP A 1 199 ? -10.489 0.637 0.094 1.00 94.19 199 ASP A O 1
ATOM 1646 N N . LEU A 1 200 ? -9.212 -1.007 0.909 1.00 95.12 200 LEU A N 1
ATOM 1647 C CA . LEU A 1 200 ? -8.395 -1.161 -0.298 1.00 95.12 200 LEU A CA 1
ATOM 1648 C C . LEU A 1 200 ? -9.004 -2.132 -1.314 1.00 95.12 200 LEU A C 1
ATOM 1650 O O . LEU A 1 200 ? -8.635 -2.089 -2.490 1.00 95.12 200 LEU A O 1
ATOM 1654 N N . ALA A 1 201 ? -9.889 -3.029 -0.885 1.00 96.38 201 ALA A N 1
ATOM 1655 C CA . ALA A 1 201 ? -10.574 -3.940 -1.788 1.00 96.38 201 ALA A CA 1
ATOM 1656 C C . ALA A 1 201 ? -11.634 -3.189 -2.605 1.00 96.38 201 ALA A C 1
ATOM 1658 O O . ALA A 1 201 ? -12.250 -2.237 -2.135 1.00 96.38 201 ALA A O 1
ATOM 1659 N N . ASN A 1 202 ? -11.847 -3.619 -3.848 1.00 95.19 202 ASN A N 1
ATOM 1660 C CA . ASN A 1 202 ? -12.994 -3.145 -4.620 1.00 95.19 202 ASN A CA 1
ATOM 1661 C C . ASN A 1 202 ? -14.301 -3.796 -4.119 1.00 95.19 202 ASN A C 1
ATOM 1663 O O . ASN A 1 202 ? -14.265 -4.746 -3.338 1.00 95.19 202 ASN A O 1
ATOM 1667 N N . GLU A 1 203 ? -15.461 -3.322 -4.589 1.00 92.81 203 GLU A N 1
ATOM 1668 C CA . GLU A 1 203 ? -16.787 -3.792 -4.131 1.00 92.81 203 GLU A CA 1
ATOM 1669 C C . GLU A 1 203 ? -17.000 -5.313 -4.263 1.00 92.81 203 GLU A C 1
ATOM 1671 O O . GLU A 1 203 ? -17.775 -5.912 -3.519 1.00 92.81 203 GLU A O 1
ATOM 1676 N N . THR A 1 204 ? -16.318 -5.950 -5.216 1.00 94.62 204 THR A N 1
ATOM 1677 C CA . THR A 1 204 ? -16.383 -7.399 -5.471 1.00 94.62 204 THR A CA 1
ATOM 1678 C C . THR A 1 204 ? -15.139 -8.150 -4.998 1.00 94.62 204 THR A C 1
ATOM 1680 O O . THR A 1 204 ? -14.991 -9.343 -5.276 1.00 94.62 204 THR A O 1
ATOM 1683 N N . GLY A 1 205 ? -14.230 -7.449 -4.326 1.00 96.25 205 GLY A N 1
ATOM 1684 C CA . GLY A 1 205 ? -12.895 -7.917 -4.016 1.00 96.25 205 GLY A CA 1
ATOM 1685 C C . GLY A 1 205 ? -12.883 -8.932 -2.882 1.00 96.25 205 GLY A C 1
ATOM 1686 O O . GLY A 1 205 ? -13.804 -9.031 -2.070 1.00 96.25 205 GLY A O 1
ATOM 1687 N N . VAL A 1 206 ? -11.804 -9.706 -2.816 1.00 97.69 206 VAL A N 1
ATOM 1688 C CA . VAL A 1 206 ? -11.589 -10.701 -1.766 1.00 97.69 206 VAL A CA 1
ATOM 1689 C C . VAL A 1 206 ? -10.442 -10.263 -0.870 1.00 97.69 206 VAL A C 1
ATOM 1691 O O . VAL A 1 206 ? -9.310 -10.099 -1.318 1.00 97.69 206 VAL A O 1
ATOM 1694 N N . VAL A 1 207 ? -10.724 -10.146 0.425 1.00 98.12 207 VAL A N 1
ATOM 1695 C CA . VAL A 1 207 ? -9.711 -9.912 1.456 1.00 98.12 207 VAL A CA 1
ATOM 1696 C C . VAL A 1 207 ? -9.360 -11.242 2.120 1.00 98.12 207 VAL A C 1
ATOM 1698 O O . VAL A 1 207 ? -10.240 -11.956 2.594 1.00 98.12 207 VAL A O 1
ATOM 1701 N N . THR A 1 208 ? -8.075 -11.588 2.150 1.00 97.62 208 THR A N 1
ATOM 1702 C CA . THR A 1 208 ? -7.547 -12.774 2.840 1.00 97.62 208 THR A CA 1
ATOM 1703 C C . THR A 1 208 ? -6.437 -12.352 3.787 1.00 97.62 208 THR A C 1
ATOM 1705 O O . THR A 1 208 ? -5.392 -11.868 3.354 1.00 97.62 208 THR A O 1
ATOM 1708 N N . LEU A 1 209 ? -6.652 -12.540 5.085 1.00 96.75 209 LEU A N 1
ATOM 1709 C CA . LEU A 1 209 ? -5.710 -12.122 6.115 1.00 96.75 209 LEU A CA 1
ATOM 1710 C C . LEU A 1 209 ? -5.388 -13.283 7.043 1.00 96.75 209 LEU A C 1
ATOM 1712 O O . LEU A 1 209 ? -6.246 -14.116 7.306 1.00 96.75 209 LEU A O 1
ATOM 1716 N N . ILE A 1 210 ? -4.158 -13.294 7.543 1.00 94.88 210 ILE A N 1
ATOM 1717 C CA . ILE A 1 210 ? -3.721 -14.179 8.622 1.00 94.88 210 ILE A CA 1
ATOM 1718 C C . ILE A 1 210 ? -3.643 -13.320 9.885 1.00 94.88 210 ILE A C 1
ATOM 1720 O O . ILE A 1 210 ? -2.814 -12.413 9.957 1.00 94.88 210 ILE A O 1
ATOM 1724 N N . THR A 1 211 ? -4.517 -13.547 10.865 1.00 93.56 211 THR A N 1
ATOM 1725 C CA . THR A 1 211 ? -4.705 -12.660 12.032 1.00 93.56 211 THR A CA 1
ATOM 1726 C C . THR A 1 211 ? -4.859 -13.428 13.346 1.00 93.56 211 THR A C 1
ATOM 1728 O O . THR A 1 211 ? -5.295 -14.572 13.342 1.00 93.56 211 THR A O 1
ATOM 1731 N N . PRO A 1 212 ? -4.587 -12.833 14.519 1.00 91.50 212 PRO A N 1
ATOM 1732 C CA . PRO A 1 212 ? -4.950 -13.438 15.798 1.00 91.50 212 PRO A CA 1
ATOM 1733 C C . PRO A 1 212 ? -6.467 -13.618 15.914 1.00 91.50 212 PRO A C 1
ATOM 1735 O O . PRO A 1 212 ? -7.217 -12.689 15.626 1.00 91.50 212 PRO A O 1
ATOM 1738 N N . GLN A 1 213 ? -6.946 -14.738 16.463 1.00 90.50 213 GLN A N 1
ATOM 1739 C CA . GLN A 1 213 ? -8.392 -15.018 16.572 1.00 90.50 213 GLN A CA 1
ATOM 1740 C C . GLN A 1 213 ? -9.185 -14.047 17.471 1.00 90.50 213 GLN A C 1
ATOM 1742 O O . GLN A 1 213 ? -10.414 -14.099 17.531 1.00 90.50 213 GLN A O 1
ATOM 1747 N N . MET A 1 214 ? -8.498 -13.199 18.243 1.00 90.06 214 MET A N 1
ATOM 1748 C CA . MET A 1 214 ? -9.091 -12.419 19.335 1.00 90.06 214 MET A CA 1
ATOM 1749 C C . MET A 1 214 ? -10.131 -11.392 18.859 1.00 90.06 214 MET A C 1
ATOM 1751 O O . MET A 1 214 ? -11.026 -11.027 19.631 1.00 90.06 214 MET A O 1
ATOM 1755 N N . TRP A 1 215 ? -10.079 -10.966 17.592 1.00 92.31 215 TRP A N 1
ATOM 1756 C CA . TRP A 1 215 ? -11.092 -10.083 17.003 1.00 92.31 215 TRP A CA 1
ATOM 1757 C C . TRP A 1 215 ? -12.483 -10.717 16.905 1.00 92.31 215 TRP A C 1
ATOM 1759 O O . TRP A 1 215 ? -13.485 -10.003 16.959 1.00 92.31 215 TRP A O 1
ATOM 1769 N N . LEU A 1 216 ? -12.566 -12.050 16.894 1.00 91.88 216 LEU A N 1
ATOM 1770 C CA . LEU A 1 216 ? -13.835 -12.778 16.865 1.00 91.88 216 LEU A CA 1
ATOM 1771 C C . LEU A 1 216 ? -14.602 -12.726 18.191 1.00 91.88 216 LEU A C 1
ATOM 1773 O O . LEU A 1 216 ? -15.815 -12.912 18.183 1.00 91.88 216 LEU A O 1
ATOM 1777 N N . ARG A 1 217 ? -13.913 -12.541 19.328 1.00 90.25 217 ARG A N 1
ATOM 1778 C CA . ARG A 1 217 ? -14.494 -12.823 20.657 1.00 90.25 217 ARG A CA 1
ATOM 1779 C C . ARG A 1 217 ? -14.451 -11.671 21.648 1.00 90.25 217 ARG A C 1
ATOM 1781 O O . ARG A 1 217 ? -15.312 -11.617 22.511 1.00 90.25 217 ARG A O 1
ATOM 1788 N N . LEU A 1 218 ? -13.449 -10.795 21.585 1.00 91.88 218 LEU A N 1
ATOM 1789 C CA . LEU A 1 218 ? -13.338 -9.722 22.577 1.00 91.88 218 LEU A CA 1
ATOM 1790 C C . LEU A 1 218 ? -14.360 -8.616 22.309 1.00 91.88 218 LEU A C 1
ATOM 1792 O O . LEU A 1 218 ? -14.496 -8.163 21.170 1.00 91.88 218 LEU A O 1
ATOM 1796 N N . ASP A 1 219 ? -14.997 -8.121 23.367 1.00 90.94 219 ASP A N 1
ATOM 1797 C CA . ASP A 1 219 ? -15.948 -7.002 23.300 1.00 90.94 219 ASP A CA 1
ATOM 1798 C C . ASP A 1 219 ? -15.290 -5.734 22.746 1.00 90.94 219 ASP A C 1
ATOM 1800 O O . ASP A 1 219 ? -15.878 -5.016 21.949 1.00 90.94 219 ASP A O 1
ATOM 1804 N N . THR A 1 220 ? -14.006 -5.515 23.051 1.00 90.50 220 THR A N 1
ATOM 1805 C CA . THR A 1 220 ? -13.242 -4.378 22.510 1.00 90.50 220 THR A CA 1
ATOM 1806 C C . THR A 1 220 ? -13.153 -4.379 20.984 1.00 90.50 220 THR A C 1
ATOM 1808 O O . THR A 1 220 ? -12.902 -3.332 20.404 1.00 90.50 220 THR A O 1
ATOM 1811 N N . ASN A 1 221 ? -13.356 -5.534 20.339 1.00 93.50 221 ASN A N 1
ATOM 1812 C CA . ASN A 1 221 ? -13.314 -5.721 18.889 1.00 93.50 221 ASN A CA 1
ATOM 1813 C C . ASN A 1 221 ? -14.711 -5.657 18.233 1.00 93.50 221 ASN A C 1
ATOM 1815 O O . ASN A 1 221 ? -14.876 -6.112 17.105 1.00 93.50 221 ASN A O 1
ATOM 1819 N N . GLU A 1 222 ? -15.732 -5.133 18.915 1.00 94.38 222 GLU A N 1
ATOM 1820 C CA . GLU A 1 222 ? -17.087 -5.006 18.357 1.00 94.38 222 GLU A CA 1
ATOM 1821 C C . GLU A 1 222 ? -17.126 -4.142 17.091 1.00 94.38 222 GLU A C 1
ATOM 1823 O O . GLU A 1 222 ? -17.627 -4.594 16.065 1.00 94.38 222 GLU A O 1
ATOM 1828 N N . SER A 1 223 ? -16.487 -2.973 17.109 1.00 94.81 223 SER A N 1
ATOM 1829 C CA . SER A 1 223 ? -16.487 -2.030 15.982 1.00 94.81 223 SER A CA 1
ATOM 1830 C C . SER A 1 223 ? -15.885 -2.600 14.692 1.00 94.81 223 SER A C 1
ATOM 1832 O O . SER A 1 223 ? -16.393 -2.329 13.604 1.00 94.81 223 SER A O 1
ATOM 1834 N N . ILE A 1 224 ? -14.842 -3.439 14.776 1.00 95.62 224 ILE A N 1
ATOM 1835 C CA . ILE A 1 224 ? -14.303 -4.106 13.579 1.00 95.62 224 ILE A CA 1
ATOM 1836 C C . ILE A 1 224 ? -15.252 -5.191 13.059 1.00 95.62 224 ILE A C 1
ATOM 1838 O O . ILE A 1 224 ? -15.381 -5.359 11.848 1.00 95.62 224 ILE A O 1
ATOM 1842 N N . ARG A 1 225 ? -15.956 -5.908 13.948 1.00 95.69 225 ARG A N 1
ATOM 1843 C CA . ARG A 1 225 ? -16.968 -6.892 13.537 1.00 95.69 225 ARG A CA 1
ATOM 1844 C C . ARG A 1 225 ? -18.168 -6.213 12.885 1.00 95.69 225 ARG A C 1
ATOM 1846 O O . ARG A 1 225 ? -18.657 -6.730 11.888 1.00 95.69 225 ARG A O 1
ATOM 1853 N N . GLU A 1 226 ? -18.599 -5.060 13.394 1.00 95.38 226 GLU A N 1
ATOM 1854 C CA . GLU A 1 226 ? -19.631 -4.235 12.755 1.00 95.38 226 GLU A CA 1
ATOM 1855 C C . GLU A 1 226 ? -19.193 -3.764 11.369 1.00 95.38 226 GLU A C 1
ATOM 1857 O O . GLU A 1 226 ? -19.954 -3.904 10.414 1.00 95.38 226 GLU A O 1
ATOM 1862 N N . LYS A 1 227 ? -17.952 -3.277 11.221 1.00 95.00 227 LYS A N 1
ATOM 1863 C CA . LYS A 1 227 ? -17.415 -2.909 9.904 1.00 95.00 227 LYS A CA 1
ATOM 1864 C C . LYS A 1 227 ? -17.435 -4.100 8.944 1.00 95.00 227 LYS A C 1
ATOM 1866 O O . LYS A 1 227 ? -17.958 -3.974 7.846 1.00 95.00 227 LYS A O 1
ATOM 1871 N N . ILE A 1 228 ? -16.930 -5.266 9.358 1.00 95.56 228 ILE A N 1
ATOM 1872 C CA . ILE A 1 228 ? -16.963 -6.481 8.524 1.00 95.56 228 ILE A CA 1
ATOM 1873 C C . ILE A 1 228 ? -18.402 -6.859 8.164 1.00 95.56 228 ILE A C 1
ATOM 1875 O O . ILE A 1 228 ? -18.646 -7.248 7.031 1.00 95.56 228 ILE A O 1
ATOM 1879 N N . HIS A 1 229 ? -19.344 -6.761 9.105 1.00 94.94 229 HIS A N 1
ATOM 1880 C CA . HIS A 1 229 ? -20.749 -7.092 8.870 1.00 94.94 229 HIS A CA 1
ATOM 1881 C C . HIS A 1 229 ? -21.415 -6.165 7.845 1.00 94.94 229 HIS A C 1
ATOM 1883 O O . HIS A 1 229 ? -22.218 -6.634 7.039 1.00 94.94 229 HIS A O 1
ATOM 1889 N N . ASN A 1 230 ? -21.084 -4.874 7.882 1.00 94.69 230 ASN A N 1
ATOM 1890 C CA . ASN A 1 230 ? -21.660 -3.867 6.996 1.00 94.69 230 ASN A CA 1
ATOM 1891 C C . ASN A 1 230 ? -20.995 -3.854 5.613 1.00 94.69 230 ASN A C 1
ATOM 1893 O O . ASN A 1 230 ? -21.688 -3.710 4.608 1.00 94.69 230 ASN A O 1
ATOM 1897 N N . ASP A 1 231 ? -19.672 -4.023 5.566 1.00 94.06 231 ASP A N 1
ATOM 1898 C CA . ASP A 1 231 ? -18.874 -3.793 4.358 1.00 94.06 231 ASP A CA 1
ATOM 1899 C C . ASP A 1 231 ? -18.528 -5.103 3.621 1.00 94.06 231 ASP A C 1
ATOM 1901 O O . ASP A 1 231 ? -18.122 -5.069 2.461 1.00 94.06 231 ASP A O 1
ATOM 1905 N N . ALA A 1 232 ? -18.657 -6.273 4.262 1.00 95.69 232 ALA A N 1
ATOM 1906 C CA . ALA A 1 232 ? -18.203 -7.545 3.701 1.00 95.69 232 ALA A CA 1
ATOM 1907 C C . ALA A 1 232 ? -19.038 -8.765 4.136 1.00 95.69 232 ALA A C 1
ATOM 1909 O O . ALA A 1 232 ? -19.954 -8.710 4.951 1.00 95.69 232 ALA A O 1
ATOM 1910 N N . SER A 1 233 ? -18.706 -9.932 3.574 1.00 94.31 233 SER A N 1
ATOM 1911 C CA . 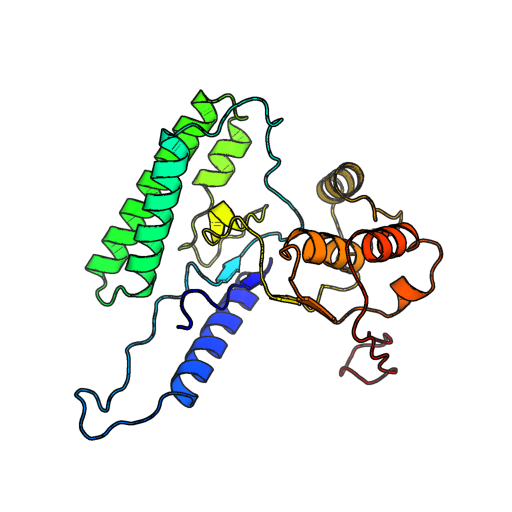SER A 1 233 ? -19.220 -11.223 4.043 1.00 94.31 233 SER A CA 1
ATOM 1912 C C . SER A 1 233 ? -18.079 -12.218 4.215 1.00 94.31 233 SER A C 1
ATOM 1914 O O . SER A 1 233 ? -17.247 -12.384 3.322 1.00 94.31 233 SER A O 1
ATOM 1916 N N . ILE A 1 234 ? -18.042 -12.909 5.356 1.00 95.19 234 ILE A N 1
ATOM 1917 C CA . ILE A 1 234 ? -17.035 -13.940 5.621 1.00 95.19 234 ILE A CA 1
ATOM 1918 C C . ILE A 1 234 ? -17.392 -15.185 4.805 1.00 95.19 234 ILE A C 1
ATOM 1920 O O . ILE A 1 234 ? -18.393 -15.848 5.072 1.00 95.19 234 ILE A O 1
ATOM 1924 N N . LYS A 1 235 ? -16.575 -15.500 3.794 1.00 94.88 235 LYS A N 1
ATOM 1925 C CA . LYS A 1 235 ? -16.741 -16.708 2.965 1.00 94.88 235 LYS A CA 1
ATOM 1926 C C . LYS A 1 235 ? -16.092 -17.940 3.584 1.00 94.88 235 LYS A C 1
ATOM 1928 O O . LYS A 1 235 ? -16.626 -19.038 3.465 1.00 94.88 235 LYS A O 1
ATOM 1933 N N . LEU A 1 236 ? -14.940 -17.748 4.218 1.00 94.50 236 LEU A N 1
ATOM 1934 C CA . LEU A 1 236 ? -14.148 -18.798 4.837 1.00 94.50 236 LEU A CA 1
ATOM 1935 C C . LEU A 1 236 ? -13.487 -18.237 6.093 1.00 94.50 236 LEU A C 1
ATOM 1937 O O . LEU A 1 236 ? -12.966 -17.125 6.073 1.00 94.50 236 LEU A O 1
ATOM 1941 N N . LEU A 1 237 ? -13.516 -19.018 7.168 1.00 93.25 237 LEU A N 1
ATOM 1942 C CA . LEU A 1 237 ? -12.866 -18.710 8.434 1.00 93.25 237 LEU A CA 1
ATOM 1943 C C . LEU A 1 237 ? -12.257 -20.008 8.961 1.00 93.25 237 LEU A C 1
ATOM 1945 O O . LEU A 1 237 ? -12.989 -20.906 9.379 1.00 93.25 237 LEU A O 1
ATOM 1949 N N . ASN A 1 238 ? -10.933 -20.112 8.924 1.00 90.88 238 ASN A N 1
ATOM 1950 C CA . ASN A 1 238 ? -10.220 -21.288 9.407 1.00 90.88 238 ASN A CA 1
ATOM 1951 C C . ASN A 1 238 ? -9.498 -20.924 10.695 1.00 90.88 238 ASN A C 1
ATOM 1953 O O . ASN A 1 238 ? -8.632 -20.065 10.684 1.00 90.88 238 ASN A O 1
ATOM 1957 N N . ILE A 1 239 ? -9.839 -21.584 11.798 1.00 87.75 239 ILE A N 1
ATOM 1958 C CA . ILE A 1 239 ? -9.151 -21.366 13.071 1.00 87.75 239 ILE A CA 1
ATOM 1959 C C . ILE A 1 239 ? -8.042 -22.402 13.193 1.00 87.75 239 ILE A C 1
ATOM 1961 O O . ILE A 1 239 ? -8.309 -23.605 13.235 1.00 87.75 239 ILE A O 1
ATOM 1965 N N . TYR A 1 240 ? -6.807 -21.926 13.272 1.00 83.44 240 TYR A N 1
ATOM 1966 C CA . TYR A 1 240 ? -5.633 -22.742 13.529 1.00 83.44 240 TYR A CA 1
ATOM 1967 C C . TYR A 1 240 ? -5.257 -22.658 15.012 1.00 83.44 240 TYR A C 1
ATOM 1969 O O . TYR A 1 240 ? -5.288 -21.583 15.618 1.00 83.44 240 TYR A O 1
ATOM 1977 N N . GLY A 1 241 ? -4.930 -23.813 15.596 1.00 73.88 241 GLY A N 1
ATOM 1978 C CA . GLY A 1 241 ? -4.504 -23.917 16.989 1.00 73.88 241 GLY A CA 1
ATOM 1979 C C . GLY A 1 241 ? -3.116 -23.322 17.246 1.00 73.88 241 GLY A C 1
ATOM 1980 O O . GLY A 1 241 ? -2.426 -22.859 16.334 1.00 73.88 241 GLY A O 1
ATOM 1981 N N . GLU A 1 242 ? -2.699 -23.381 18.507 1.00 63.00 242 GLU A N 1
ATOM 1982 C CA . GLU A 1 242 ? -1.313 -23.164 18.923 1.00 63.00 242 GLU A CA 1
ATOM 1983 C C . GLU A 1 242 ? -0.430 -24.170 18.148 1.00 63.00 242 GLU A C 1
ATOM 1985 O O . GLU A 1 242 ? -0.831 -25.320 17.996 1.00 63.00 242 GLU A O 1
ATOM 1990 N N . ASP A 1 243 ? 0.697 -23.719 17.581 1.00 63.47 243 ASP A N 1
ATOM 1991 C CA . ASP A 1 243 ? 1.618 -24.452 16.671 1.00 63.47 243 ASP A CA 1
ATOM 1992 C C . ASP A 1 243 ? 1.409 -24.287 15.152 1.00 63.47 243 ASP A C 1
ATOM 1994 O O . ASP A 1 243 ? 2.154 -24.868 14.360 1.00 63.47 243 ASP A O 1
ATOM 1998 N N . ALA A 1 244 ? 0.476 -23.444 14.698 1.00 65.75 244 ALA A N 1
ATOM 1999 C CA . ALA A 1 244 ? 0.357 -23.136 13.264 1.00 65.75 244 ALA A CA 1
ATOM 2000 C C . ALA A 1 244 ? 1.623 -22.472 12.677 1.00 65.75 244 ALA A C 1
ATOM 2002 O O . ALA A 1 244 ? 1.952 -22.665 11.505 1.00 65.75 244 ALA A O 1
ATOM 2003 N N . PHE A 1 245 ? 2.347 -21.706 13.500 1.00 68.69 245 PHE A N 1
ATOM 2004 C CA . PHE A 1 245 ? 3.590 -21.034 13.132 1.00 68.69 245 PHE A CA 1
ATOM 2005 C C . PHE A 1 245 ? 4.674 -21.291 14.183 1.00 68.69 245 PHE A C 1
ATOM 2007 O O . PHE A 1 245 ? 4.460 -21.085 15.379 1.00 68.69 245 PHE A O 1
ATOM 2014 N N . ASN A 1 246 ? 5.873 -21.673 13.730 1.00 56.47 246 ASN A N 1
ATOM 2015 C CA . ASN A 1 246 ? 7.035 -21.807 14.608 1.00 56.47 246 ASN A CA 1
ATOM 2016 C C . ASN A 1 246 ? 7.320 -20.460 15.300 1.00 56.47 246 ASN A C 1
ATOM 2018 O O . ASN A 1 246 ? 7.494 -19.446 14.625 1.00 56.47 246 ASN A O 1
ATOM 2022 N N . ASN A 1 247 ? 7.418 -20.470 16.633 1.00 59.66 247 ASN A N 1
ATOM 2023 C CA . ASN A 1 247 ? 7.672 -19.310 17.504 1.00 59.66 247 ASN A CA 1
ATOM 2024 C C . ASN A 1 247 ? 6.508 -18.312 17.687 1.00 59.66 247 ASN A C 1
ATOM 2026 O O . ASN A 1 247 ? 6.746 -17.205 18.172 1.00 59.66 247 ASN A O 1
ATOM 2030 N N . VAL A 1 248 ? 5.261 -18.676 17.362 1.00 59.66 248 VAL A N 1
ATOM 2031 C CA . VAL A 1 248 ? 4.073 -17.846 17.651 1.00 59.66 248 VAL A CA 1
ATOM 2032 C C . VAL A 1 248 ? 3.145 -18.580 18.620 1.00 59.66 248 VAL A C 1
ATOM 2034 O O . VAL A 1 248 ? 2.615 -19.637 18.300 1.00 59.66 248 VAL A O 1
ATOM 2037 N N . ILE A 1 249 ? 2.916 -17.997 19.801 1.00 59.47 249 ILE A N 1
ATOM 2038 C CA . ILE A 1 249 ? 2.009 -18.533 20.837 1.00 59.47 249 ILE A CA 1
ATOM 2039 C C . ILE A 1 249 ? 0.647 -17.830 20.727 1.00 59.47 249 ILE A C 1
ATOM 2041 O O . ILE A 1 249 ? 0.174 -17.191 21.665 1.00 59.47 249 ILE A O 1
ATOM 2045 N N . VAL A 1 250 ? 0.058 -17.821 19.530 1.00 60.91 250 VAL A N 1
ATOM 2046 C CA . VAL A 1 250 ? -1.228 -17.158 19.282 1.00 60.91 250 VAL A CA 1
ATOM 2047 C C . VAL A 1 250 ? -2.053 -17.993 18.309 1.00 60.91 250 VAL A C 1
ATOM 2049 O O . VAL A 1 250 ? -1.611 -18.283 17.199 1.00 60.91 250 VAL A O 1
ATOM 2052 N N . ASN A 1 251 ? -3.274 -18.346 18.718 1.00 60.56 251 ASN A N 1
ATOM 2053 C CA . ASN A 1 251 ? -4.262 -18.953 17.826 1.00 60.56 251 ASN A CA 1
ATOM 2054 C C . ASN A 1 251 ? -4.561 -17.992 16.669 1.00 60.56 251 ASN A C 1
ATOM 2056 O O . ASN A 1 251 ? -4.934 -16.834 16.900 1.00 60.56 251 ASN A O 1
ATOM 2060 N N . THR A 1 252 ? -4.390 -18.475 15.443 1.00 69.62 252 THR A N 1
ATOM 2061 C CA . THR A 1 252 ? -4.442 -17.659 14.225 1.00 69.62 252 THR A CA 1
ATOM 2062 C C . THR A 1 252 ? -5.660 -18.037 13.385 1.00 69.62 252 THR A C 1
ATOM 2064 O O . THR A 1 252 ? -6.091 -19.190 13.397 1.00 69.62 252 THR A O 1
ATOM 2067 N N . VAL A 1 253 ? -6.232 -17.056 12.695 1.00 60.28 253 VAL A N 1
ATOM 2068 C CA . VAL A 1 253 ? -7.432 -17.137 11.856 1.00 60.28 253 VAL A CA 1
ATOM 2069 C C . VAL A 1 253 ? -7.177 -16.464 10.526 1.00 60.28 253 VAL A C 1
ATOM 2071 O O . VAL A 1 253 ? -6.606 -15.347 10.559 1.00 60.28 253 VAL A O 1
#

Mean predicted aligned error: 6.57 Å

Nearest PDB structures (foldseek):
  8cy2-assembly1_A  TM=5.638E-01  e=6.991E-06  Clostridioides difficile
  8cxu-assembly1_A  TM=5.574E-01  e=7.421E-06  Clostridioides difficile 630
  7rfm-assembly1_A  TM=5.621E-01  e=1.001E-05  Clostridioides difficile 630
  8fs2-assembly1_A  TM=5.517E-01  e=9.427E-06  Clostridioides difficile
  2f8l-assembly1_A  TM=5.666E-01  e=9.428E-02  Listeria monocytogenes

Sequence (253 aa):
MIQNCLFGVDIQPIAIQITRMRFFISMIVDQKIDIDHPNLGIVPLPNLDTHFVTANALVSLEEHDQLSLPHEGIQKKENDLKRIRERYFSARTPASKKDCRQQDFLLRNEIAELLIKDGWEIDKAKNLSSWNPFDQNSCANFYDSERMFGIKQGFDIVIGNPPYGASFDDNMKNYIRNHYKSHQYKFESYIYFIERSLDLANETGVVTLITPQMWLRLDTNESIREKIHNDASIKLLNIYGEDAFNNVIVNTV

Radius of gyration: 20.36 Å; Cα contacts (8 Å, |Δi|>4): 306; chains: 1; bounding box: 42×50×56 Å